Protein AF-A0A7X7YKE4-F1 (afdb_monomer)

Sequence (335 aa):
MGQAKQRKTSLAFMAFSITLLVWTVTFFGAYTLPSQVSKKTTSSFGECRNSNDLTYTRFHAGIDLSTNGLENTNIYATEEGYLWKIWVNHEDYGNAIYIMHADGIASVYGHLNRFSDRFLPVIQSAMIEFGEATYMEITFSPNEYTIRRGETIGLSGQTGTALAPHCHFEFIDVRHEEYINPLLYLRDLLDPPLADLKIERVRIDGEALSIVENGTLYFTSAIPKIEINTRLSNRTGQGKYGVKAITFYVNEAEFYKILFDRIPRKMLENGDVVFGEGSNHSNYWYKLYASLQEKPIVVNLWKNLSTFPDLAACRIIVEDDWGNVKTWNFKLRRK

Nearest PDB structures (foldseek):
  3tuf-assembly1_B-2  TM=7.077E-01  e=2.170E-07  Bacillus subtilis
  3uz0-assembly2_D  TM=7.353E-01  e=5.916E-07  Bacillus subtilis subsp. subtilis str. JH642
  7qrl-assembly2_B  TM=7.855E-01  e=5.195E-06  Caulobacter vibrioides
  6smk-assembly1_A  TM=7.428E-01  e=4.395E-06  Enterococcus faecalis V583
  4m02-assembly1_A  TM=4.453E-01  e=9.951E-02  Staphylococcus aureus subsp. aureus NCTC 8325

Foldseek 3Di:
DDDDDDDDDDDDDDDDDPPPPDPPPPPPPQWDDQAPQALDWQEFWQAWAADPVRPFIFTQLEIWADNVLDWFGFTFHRAWAFFFKWKDCDQAFHTKTWGADPVQKIKMKGQFPWFPPVCVVVVVVVCVVPNNNDIDIDGDDGPPGIGHRGDGGGIWHQGHPRPTTTITMWMANNVQQKTFGCLVRCVVVHDDDPFDKDFDWKDKPNRTDDADFQEEDEHADQQIWIKTKIATAHPVLPHQYDFQKKFKDWQNDRAWMFGRRMDHNVCRRVSVLQFDPPRHNRIGIGTRARPDCDPSTPHHNNVVDPGDDQKTWMKMWIHHSNGDIDMGTYMYHYD

Secondary structure (DSSP, 8-state):
----------------------------PPPPPSB-S-S-EEE-TT-EEE-TTSSSEEE--SEEEE-TT-SS-EEE-SS-EEEEEEEEEETTTEEEEEEE-TTSEEEEEESEEEE-TTTHHHHHHHHHHH-TTS-EEEE--TTTSEE-TT-EEEEEB--TT-SSSEEEEEEEETTTTEEE-THHHHGGGSPPPS-EEEEEEEEETTEEE---TTEEEEE-SSS--EEEEEEEE-TTS---BPPSEEEEEETTEEEEEEETTEEEGGGTT-GGGTBPTT-BTTB-EEETT-S--STTEEEEGGGG-SS--SEEEEEEEEE-TTS-EEEEEEEEEE-

Structure (mmCIF, N/CA/C/O backbone):
data_AF-A0A7X7YKE4-F1
#
_entry.id   AF-A0A7X7YKE4-F1
#
loop_
_atom_site.group_PDB
_atom_site.id
_atom_site.type_symbol
_atom_site.label_atom_id
_atom_site.label_alt_id
_atom_site.label_comp_id
_atom_site.label_asym_id
_atom_site.label_entity_id
_atom_site.label_seq_id
_atom_site.pdbx_PDB_ins_code
_atom_site.Cartn_x
_atom_site.Cartn_y
_atom_site.Cartn_z
_atom_site.occupancy
_atom_site.B_iso_or_equiv
_atom_site.auth_seq_id
_atom_site.auth_comp_id
_atom_site.auth_asym_id
_atom_site.auth_atom_id
_atom_site.pdbx_PDB_model_num
ATOM 1 N N . MET A 1 1 ? -9.349 -79.644 -42.489 1.00 45.09 1 MET A N 1
ATOM 2 C CA . MET A 1 1 ? -8.940 -78.293 -42.936 1.00 45.09 1 MET A CA 1
ATOM 3 C C . MET A 1 1 ? -10.190 -77.543 -43.366 1.00 45.09 1 MET A C 1
ATOM 5 O O . MET A 1 1 ? -10.866 -78.031 -44.256 1.00 45.09 1 MET A O 1
ATOM 9 N N . GLY A 1 2 ? -10.524 -76.421 -42.723 1.00 42.25 2 GLY A N 1
ATOM 10 C CA . GLY A 1 2 ? -11.662 -75.574 -43.118 1.00 42.25 2 GLY A CA 1
ATOM 11 C C . GLY A 1 2 ? -12.495 -75.115 -41.924 1.00 42.25 2 GLY A C 1
ATOM 12 O O . GLY A 1 2 ? -13.229 -75.900 -41.343 1.00 42.25 2 GLY A O 1
ATO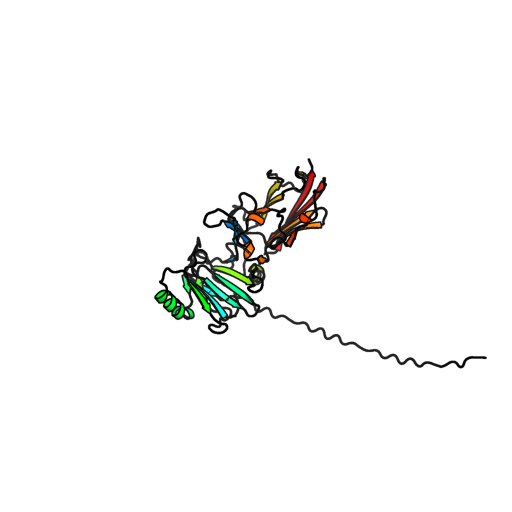M 13 N N . GLN A 1 3 ? -12.316 -73.854 -41.538 1.00 40.00 3 GLN A N 1
ATOM 14 C CA . GLN A 1 3 ? -12.780 -73.220 -40.303 1.00 40.00 3 GLN A CA 1
ATOM 15 C C . GLN A 1 3 ? -14.309 -73.077 -40.191 1.00 40.00 3 GLN A C 1
ATOM 17 O O . GLN A 1 3 ? -14.974 -72.628 -41.123 1.00 40.00 3 GLN A O 1
ATOM 22 N N . ALA A 1 4 ? -14.844 -73.351 -38.996 1.00 45.44 4 ALA A N 1
ATOM 23 C CA . ALA A 1 4 ? -16.199 -72.985 -38.596 1.00 45.44 4 ALA A CA 1
ATOM 24 C C . ALA A 1 4 ? -16.247 -71.502 -38.181 1.00 45.44 4 ALA A C 1
ATOM 26 O O . ALA A 1 4 ? -15.520 -71.051 -37.296 1.00 45.44 4 ALA A O 1
ATOM 27 N N . LYS A 1 5 ? -17.105 -70.736 -38.858 1.00 47.47 5 LYS A N 1
ATOM 28 C CA . LYS A 1 5 ? -17.256 -69.283 -38.726 1.00 47.47 5 LYS A CA 1
ATOM 29 C C . LYS A 1 5 ? -18.190 -68.969 -37.550 1.00 47.47 5 LYS A C 1
ATOM 31 O O . LYS A 1 5 ? -19.406 -69.095 -37.662 1.00 47.47 5 LYS A O 1
ATOM 36 N N . GLN A 1 6 ? -17.618 -68.570 -36.417 1.00 45.94 6 GLN A N 1
ATOM 37 C CA . GLN A 1 6 ? -18.355 -68.165 -35.219 1.00 45.94 6 GLN A CA 1
ATOM 38 C C . GLN A 1 6 ? -18.968 -66.766 -35.439 1.00 45.94 6 GLN A C 1
ATOM 40 O O . GLN A 1 6 ? -18.249 -65.776 -35.581 1.00 45.94 6 GLN A O 1
ATOM 45 N N . ARG A 1 7 ? -20.303 -66.673 -35.513 1.00 46.28 7 ARG A N 1
ATOM 46 C CA . ARG A 1 7 ? -21.034 -65.394 -35.551 1.00 46.28 7 ARG A CA 1
ATOM 47 C C . ARG A 1 7 ? -20.987 -64.752 -34.161 1.00 46.28 7 ARG A C 1
ATOM 49 O O . ARG A 1 7 ? -21.609 -65.259 -33.234 1.00 46.28 7 ARG A O 1
ATOM 56 N N . LYS A 1 8 ? -20.254 -63.644 -34.021 1.00 45.88 8 LYS A N 1
ATOM 57 C CA . LYS A 1 8 ? -20.290 -62.785 -32.830 1.00 45.88 8 LYS A CA 1
ATOM 58 C C . LYS A 1 8 ? -21.469 -61.817 -32.933 1.00 45.88 8 LYS A C 1
ATOM 60 O O . LYS A 1 8 ? -21.537 -61.015 -33.858 1.00 45.88 8 LYS A O 1
ATOM 65 N N . THR A 1 9 ? -22.382 -61.905 -31.976 1.00 46.72 9 THR A N 1
ATOM 66 C CA . THR A 1 9 ? -23.401 -60.900 -31.666 1.00 46.72 9 THR A CA 1
ATOM 67 C C . THR A 1 9 ? -22.738 -59.714 -30.964 1.00 46.72 9 THR A C 1
ATOM 69 O O . THR A 1 9 ? -22.162 -59.892 -29.892 1.00 46.72 9 THR A O 1
ATOM 72 N N . SER A 1 10 ? -22.803 -58.512 -31.538 1.00 44.06 10 SER A N 1
ATOM 73 C CA . SER A 1 10 ? -22.402 -57.275 -30.857 1.00 44.06 10 SER A CA 1
ATOM 74 C C . SER A 1 10 ? -23.642 -56.570 -30.307 1.00 44.06 10 SER A C 1
ATOM 76 O O . SER A 1 10 ? -24.399 -55.961 -31.060 1.00 44.06 10 SER A O 1
ATOM 78 N N . LEU A 1 11 ? -23.847 -56.672 -28.995 1.00 44.59 11 LEU A N 1
ATOM 79 C CA . LEU A 1 11 ? -24.792 -55.850 -28.246 1.00 44.59 11 LEU A CA 1
ATOM 80 C C . LEU A 1 11 ? -24.068 -54.538 -27.897 1.00 44.59 11 LEU A C 1
ATOM 82 O O . LEU A 1 11 ? -23.096 -54.555 -27.144 1.00 44.59 11 LEU A O 1
ATOM 86 N N . ALA A 1 12 ? -24.479 -53.418 -28.489 1.00 42.59 12 ALA A N 1
ATOM 87 C CA . ALA A 1 12 ? -23.929 -52.106 -28.163 1.00 42.59 12 ALA A CA 1
ATOM 88 C C . ALA A 1 12 ? -24.595 -51.583 -26.879 1.00 42.59 12 ALA A C 1
ATOM 90 O O . ALA A 1 12 ? -25.755 -51.180 -26.899 1.00 42.59 12 ALA A O 1
ATOM 91 N N . PHE A 1 13 ? -23.870 -51.604 -25.759 1.00 43.03 13 PHE A N 1
ATOM 92 C CA . PHE A 1 13 ? -24.251 -50.884 -24.544 1.00 43.03 13 PHE A CA 1
ATOM 93 C C . PHE A 1 13 ? -23.750 -49.440 -24.654 1.00 43.03 13 PHE A C 1
ATOM 95 O O . PHE A 1 13 ? -22.550 -49.181 -24.580 1.00 43.03 13 PHE A O 1
ATOM 102 N N . MET A 1 14 ? -24.670 -48.499 -24.855 1.00 40.81 14 MET A N 1
ATOM 103 C CA . MET A 1 14 ? -24.391 -47.065 -24.798 1.00 40.81 14 MET A CA 1
ATOM 104 C C . MET A 1 14 ? -24.473 -46.625 -23.330 1.00 40.81 14 MET A C 1
ATOM 106 O O . MET A 1 14 ? -25.560 -46.472 -22.781 1.00 40.81 14 MET A O 1
ATOM 110 N N . ALA A 1 15 ? -23.324 -46.476 -22.671 1.00 44.34 15 ALA A N 1
ATOM 111 C CA . ALA A 1 15 ? -23.252 -45.890 -21.337 1.00 44.34 15 ALA A CA 1
ATOM 112 C C . ALA A 1 15 ? -23.354 -44.360 -21.459 1.00 44.34 15 ALA A C 1
ATOM 114 O O . ALA A 1 15 ? -22.420 -43.703 -21.916 1.00 44.34 15 ALA A O 1
ATOM 115 N N . PHE A 1 16 ? -24.497 -43.791 -21.076 1.00 41.94 16 PHE A N 1
ATOM 116 C CA . PHE A 1 16 ? -24.647 -42.347 -20.897 1.00 41.94 16 PHE A CA 1
ATOM 117 C C . PHE A 1 16 ? -24.010 -41.966 -19.556 1.00 41.94 16 PHE A C 1
ATOM 119 O O . PHE A 1 16 ? -24.562 -42.246 -18.494 1.00 41.94 16 PHE A O 1
ATOM 126 N N . SER A 1 17 ? -22.819 -41.369 -19.597 1.00 44.81 17 SER A N 1
ATOM 127 C CA . SER A 1 17 ? -22.190 -40.790 -18.410 1.00 44.81 17 SER A CA 1
ATOM 128 C C . SER A 1 17 ? -22.833 -39.428 -18.142 1.00 44.81 17 SER A C 1
ATOM 130 O O . SER A 1 17 ? -22.631 -38.484 -18.904 1.00 44.81 17 SER A O 1
ATOM 132 N N . ILE A 1 18 ? -23.658 -39.337 -17.099 1.00 47.12 18 ILE A N 1
ATOM 133 C CA . ILE A 1 18 ? -24.202 -38.067 -16.607 1.00 47.12 18 ILE A CA 1
ATOM 134 C C . ILE A 1 18 ? -23.096 -37.400 -15.788 1.00 47.12 18 ILE A C 1
ATOM 136 O O . ILE A 1 18 ? -22.881 -37.728 -14.623 1.00 47.12 18 ILE A O 1
ATOM 140 N N . THR A 1 19 ? -22.369 -36.469 -16.397 1.00 53.06 19 THR A N 1
ATOM 141 C CA . THR A 1 19 ? -21.485 -35.555 -15.673 1.00 53.06 19 THR A CA 1
ATOM 142 C C . THR A 1 19 ? -22.337 -34.493 -14.984 1.00 53.06 19 THR A C 1
ATOM 144 O O . THR A 1 19 ? -22.782 -33.523 -15.595 1.00 53.06 19 THR A O 1
ATOM 147 N N . LEU A 1 20 ? -22.595 -34.692 -13.691 1.00 41.56 20 LEU A N 1
ATOM 148 C CA . LEU A 1 20 ? -23.228 -33.695 -12.834 1.00 41.56 20 LEU A CA 1
ATOM 149 C C . LEU A 1 20 ? -22.224 -32.555 -12.591 1.00 41.56 20 LEU A C 1
ATOM 151 O O . LEU A 1 20 ? -21.322 -32.667 -11.763 1.00 41.56 20 LEU A O 1
ATOM 155 N N . LEU A 1 21 ? -22.347 -31.471 -13.355 1.00 46.56 21 LEU A N 1
ATOM 156 C CA . LEU A 1 21 ? -21.545 -30.264 -13.178 1.00 46.56 21 LEU A CA 1
ATOM 157 C C . LEU A 1 21 ? -22.091 -29.493 -11.965 1.00 46.56 21 LEU A C 1
ATOM 159 O O . LEU A 1 21 ? -23.033 -28.711 -12.082 1.00 46.56 21 LEU A O 1
ATOM 163 N N . VAL A 1 22 ? -21.535 -29.755 -10.781 1.00 42.94 22 VAL A N 1
ATOM 164 C CA . VAL A 1 22 ? -21.838 -28.978 -9.573 1.00 42.94 22 VAL A CA 1
ATOM 165 C C . VAL A 1 22 ? -21.158 -27.619 -9.715 1.00 42.94 22 VAL A C 1
ATOM 167 O O . VAL A 1 22 ? -19.956 -27.487 -9.502 1.00 42.94 22 VAL A O 1
ATOM 170 N N . TRP A 1 23 ? -21.926 -26.602 -10.098 1.00 38.31 23 TRP A N 1
ATOM 171 C CA . TRP A 1 23 ? -21.504 -25.214 -9.951 1.00 38.31 23 TRP A CA 1
ATOM 172 C C . TRP A 1 23 ? -21.532 -24.880 -8.462 1.00 38.31 23 TRP A C 1
ATOM 174 O O . TRP A 1 23 ? -22.590 -24.619 -7.892 1.00 38.31 23 TRP A O 1
ATOM 184 N N . THR A 1 24 ? -20.374 -24.903 -7.808 1.00 42.19 24 THR A N 1
ATOM 185 C CA . THR A 1 24 ? -20.229 -24.256 -6.506 1.00 42.19 24 THR A CA 1
ATOM 186 C C . THR A 1 24 ? -20.326 -22.754 -6.735 1.00 42.19 24 THR A C 1
ATOM 188 O O . THR A 1 24 ? -19.348 -22.108 -7.105 1.00 42.19 24 THR A O 1
ATOM 191 N N . VAL A 1 25 ? -21.518 -22.191 -6.548 1.00 42.06 25 VAL A N 1
ATOM 192 C CA . VAL A 1 25 ? -21.660 -20.753 -6.329 1.00 42.06 25 VAL A CA 1
ATOM 193 C C . VAL A 1 25 ? -21.040 -20.478 -4.965 1.00 42.06 25 VAL A C 1
ATOM 195 O O . VAL A 1 25 ? -21.677 -20.653 -3.929 1.00 42.06 25 VAL A O 1
ATOM 198 N N . THR A 1 26 ? -19.763 -20.110 -4.952 1.00 44.00 26 THR A N 1
ATOM 199 C CA . THR A 1 26 ? -19.161 -19.454 -3.796 1.00 44.00 26 THR A CA 1
ATOM 200 C C . THR A 1 26 ? -19.881 -18.126 -3.621 1.00 44.00 26 THR A C 1
ATOM 202 O O . THR A 1 26 ? -19.632 -17.172 -4.357 1.00 44.00 26 THR A O 1
ATOM 205 N N . PHE A 1 27 ? -20.816 -18.080 -2.675 1.00 39.72 27 PHE A N 1
ATOM 206 C CA . PHE A 1 27 ? -21.279 -16.823 -2.109 1.00 39.72 27 PHE A CA 1
ATOM 207 C C . PHE A 1 27 ? -20.077 -16.188 -1.407 1.00 39.72 27 PHE A C 1
ATOM 209 O O . PHE A 1 27 ? -19.769 -16.526 -0.267 1.00 39.72 27 PHE A O 1
ATOM 216 N N . PHE A 1 28 ? -19.371 -15.294 -2.095 1.00 49.09 28 PHE A N 1
ATOM 217 C CA . PHE A 1 28 ? -18.553 -14.313 -1.400 1.00 49.09 28 PHE A CA 1
ATOM 218 C C . PHE A 1 28 ? -19.531 -13.432 -0.623 1.00 49.09 28 PHE A C 1
ATOM 220 O O . PHE A 1 28 ? -20.376 -12.761 -1.220 1.00 49.09 28 PHE A O 1
ATOM 227 N N . GLY A 1 29 ? -19.490 -13.506 0.709 1.00 56.84 29 GLY A N 1
ATOM 228 C CA . GLY A 1 29 ? -20.180 -12.526 1.540 1.00 56.84 29 GLY A CA 1
ATOM 229 C C . GLY A 1 29 ? -19.728 -11.131 1.113 1.00 56.84 29 GLY A C 1
ATOM 230 O O . GLY A 1 29 ? -18.544 -10.912 0.869 1.00 56.84 29 GLY A O 1
ATOM 231 N N . ALA A 1 30 ? -20.667 -10.205 0.938 1.00 80.12 30 ALA A N 1
ATOM 232 C CA . ALA A 1 30 ? -20.310 -8.830 0.620 1.00 80.12 30 ALA A CA 1
ATOM 233 C C . ALA A 1 30 ? -19.575 -8.221 1.825 1.00 80.12 30 ALA A C 1
ATOM 235 O O . ALA A 1 30 ? -20.166 -8.131 2.901 1.00 80.12 30 ALA A O 1
ATOM 236 N N . TYR A 1 31 ? -18.316 -7.815 1.642 1.00 91.94 31 TYR A N 1
ATOM 237 C CA . TYR A 1 31 ? -17.545 -7.078 2.645 1.00 91.94 31 TYR A CA 1
ATOM 238 C C . TYR A 1 31 ? -18.232 -5.751 3.002 1.00 91.94 31 TYR A C 1
ATOM 240 O O . TYR A 1 31 ? -18.910 -5.134 2.177 1.00 91.94 31 TYR A O 1
ATOM 248 N N . THR A 1 32 ? -18.014 -5.275 4.227 1.00 94.94 32 THR A N 1
ATOM 249 C CA . THR A 1 32 ? -18.425 -3.936 4.668 1.00 94.94 32 THR A CA 1
ATOM 250 C C . THR A 1 32 ? -17.243 -2.978 4.602 1.00 94.94 32 THR A C 1
ATOM 252 O O . THR A 1 32 ? -16.155 -3.297 5.074 1.00 94.94 32 THR A O 1
ATOM 255 N N . LEU A 1 33 ? -17.440 -1.769 4.075 1.00 96.12 33 LEU A N 1
ATOM 256 C CA . LEU A 1 33 ? -16.382 -0.761 4.092 1.00 96.12 33 LEU A CA 1
ATOM 257 C C . LEU A 1 33 ? -16.098 -0.298 5.545 1.00 96.12 33 LEU A C 1
ATOM 259 O O . LEU A 1 33 ? -17.049 0.103 6.224 1.00 96.12 33 LEU A O 1
ATOM 263 N N . PRO A 1 34 ? -14.833 -0.315 6.022 1.00 96.88 34 PRO A N 1
ATOM 264 C CA . PRO A 1 34 ? -14.488 0.025 7.408 1.00 96.88 34 PRO A CA 1
ATOM 265 C C . PRO A 1 34 ? -14.885 1.439 7.839 1.00 96.88 34 PRO A C 1
ATOM 267 O O . PRO A 1 34 ? -15.404 1.631 8.934 1.00 96.88 34 PRO A O 1
ATOM 270 N N . SER A 1 35 ? -14.678 2.426 6.965 1.00 95.69 35 SER A N 1
ATOM 271 C CA . SER A 1 35 ? -15.158 3.801 7.129 1.00 95.69 35 SER A CA 1
ATOM 272 C C . SER A 1 35 ? -16.219 4.079 6.074 1.00 95.69 35 SER A C 1
ATOM 274 O O . SER A 1 35 ? -15.967 3.903 4.888 1.00 95.69 35 SER A O 1
ATOM 276 N N . GLN A 1 36 ? -17.399 4.535 6.489 1.00 92.31 36 GLN A N 1
ATOM 277 C CA . GLN A 1 36 ? -18.512 4.833 5.574 1.00 92.31 36 GLN A CA 1
ATOM 278 C C . GLN A 1 36 ? -18.716 6.337 5.343 1.00 92.31 36 GLN A C 1
ATOM 280 O O . GLN A 1 36 ? -19.658 6.744 4.668 1.00 92.31 36 GLN A O 1
ATOM 285 N N . VAL A 1 37 ? -17.831 7.175 5.891 1.00 94.06 37 VAL A N 1
ATOM 286 C CA . VAL A 1 37 ? -17.875 8.640 5.736 1.00 94.06 37 VAL A CA 1
ATOM 287 C C . VAL A 1 37 ? -17.595 9.055 4.289 1.00 94.06 37 VAL A C 1
ATOM 289 O O . VAL A 1 37 ? -18.108 10.061 3.800 1.00 94.06 37 VAL A O 1
ATOM 292 N N . SER A 1 38 ? -16.746 8.290 3.608 1.00 93.19 38 SER A N 1
ATOM 293 C CA . SER A 1 38 ? -16.273 8.551 2.257 1.00 93.19 38 SER A CA 1
ATOM 294 C C . SER A 1 38 ? -15.904 7.236 1.583 1.00 93.19 38 SER A C 1
ATOM 296 O O . SER A 1 38 ? -15.457 6.301 2.240 1.00 93.19 38 SER A O 1
ATOM 298 N N . LYS A 1 39 ? -16.039 7.185 0.257 1.00 94.00 39 LYS A N 1
ATOM 299 C CA . LYS A 1 39 ? -15.581 6.066 -0.579 1.00 94.00 39 LYS A CA 1
ATOM 300 C C . LYS A 1 39 ? -14.168 6.278 -1.133 1.00 94.00 39 LYS A C 1
ATOM 302 O O . LYS A 1 39 ? -13.774 5.622 -2.089 1.00 94.00 39 LYS A O 1
ATOM 307 N N . LYS A 1 40 ? -13.410 7.226 -0.578 1.00 93.19 40 LYS A N 1
ATOM 308 C CA . LYS A 1 40 ? -12.094 7.622 -1.096 1.00 93.19 40 LYS A CA 1
ATOM 309 C C . LYS A 1 40 ? -10.960 7.002 -0.297 1.00 93.19 40 LYS A C 1
ATOM 311 O O . LYS A 1 40 ? -10.947 7.081 0.933 1.00 93.19 40 LYS A O 1
ATOM 316 N N . THR A 1 41 ? -9.953 6.523 -1.014 1.00 92.69 41 THR A N 1
ATOM 317 C CA . THR A 1 41 ? -8.632 6.225 -0.462 1.00 92.69 41 THR A CA 1
ATOM 318 C C . THR A 1 41 ? -7.741 7.470 -0.496 1.00 92.69 41 THR A C 1
ATOM 320 O O . THR A 1 41 ? -7.795 8.282 -1.428 1.00 92.69 41 THR A O 1
ATOM 323 N N . THR A 1 42 ? -6.911 7.649 0.529 1.00 90.75 42 THR A N 1
ATOM 324 C CA . THR A 1 42 ? -5.886 8.708 0.602 1.00 90.75 42 THR A CA 1
ATOM 325 C C . THR A 1 42 ? -4.470 8.177 0.404 1.00 90.75 42 THR A C 1
ATOM 327 O O . THR A 1 42 ? -3.597 8.943 0.010 1.00 90.75 42 THR A O 1
ATOM 330 N N . SER A 1 43 ? -4.262 6.880 0.629 1.00 91.62 43 SER A N 1
ATOM 331 C CA . SER A 1 43 ? -3.020 6.148 0.367 1.00 91.62 43 SER A CA 1
ATOM 332 C C . SER A 1 43 ? -3.368 4.703 0.006 1.00 91.62 43 SER A C 1
ATOM 334 O O . SER A 1 43 ? -4.375 4.160 0.472 1.00 91.62 43 SER A O 1
ATOM 336 N N . SER A 1 44 ? -2.561 4.104 -0.859 1.00 93.81 44 SER A N 1
ATOM 337 C CA . SER A 1 44 ? -2.708 2.749 -1.389 1.00 93.81 44 SER A CA 1
ATOM 338 C C . SER A 1 44 ? -1.672 1.785 -0.810 1.00 93.81 44 SER A C 1
ATOM 340 O O . SER A 1 44 ? -0.669 2.190 -0.214 1.00 93.81 44 SER A O 1
ATOM 342 N N . PHE A 1 45 ? -1.942 0.495 -0.980 1.00 97.31 45 PHE A N 1
ATOM 343 C CA . PHE A 1 45 ? -1.083 -0.588 -0.525 1.00 97.31 45 PHE A CA 1
ATOM 344 C C . PHE A 1 45 ? 0.241 -0.617 -1.290 1.00 97.31 45 PHE A C 1
ATOM 346 O O . PHE A 1 45 ? 0.285 -0.396 -2.497 1.00 97.31 45 PHE A O 1
ATOM 353 N N . GLY A 1 46 ? 1.335 -0.903 -0.585 1.00 95.94 46 GLY A N 1
ATOM 354 C CA . GLY A 1 46 ? 2.659 -1.005 -1.189 1.00 95.94 46 GLY A CA 1
ATOM 355 C C . GLY A 1 46 ? 3.285 0.333 -1.588 1.00 95.94 46 GLY A C 1
ATOM 356 O O . GLY A 1 46 ? 4.350 0.328 -2.199 1.00 95.94 46 GLY A O 1
ATOM 357 N N . GLU A 1 47 ? 2.687 1.479 -1.241 1.00 93.25 47 GLU A N 1
ATOM 358 C CA . GLU A 1 47 ? 3.323 2.788 -1.437 1.00 93.25 47 GLU A CA 1
ATOM 359 C C . GLU A 1 47 ? 4.653 2.894 -0.689 1.00 93.25 47 GLU A C 1
ATOM 361 O O . GLU A 1 47 ? 4.789 2.415 0.439 1.00 93.25 47 GLU A O 1
ATOM 366 N N . CYS A 1 48 ? 5.623 3.581 -1.298 1.00 93.25 48 CYS A N 1
ATOM 367 C CA . CYS A 1 48 ? 6.882 3.898 -0.635 1.00 93.25 48 CYS A CA 1
ATOM 368 C C . CYS A 1 48 ? 6.614 4.855 0.526 1.00 93.25 48 CYS A C 1
ATOM 370 O O . CYS A 1 48 ? 6.134 5.971 0.322 1.00 93.25 48 CYS A O 1
ATOM 372 N N . ARG A 1 49 ? 6.992 4.455 1.734 1.00 90.69 49 ARG A N 1
ATOM 373 C CA . ARG A 1 49 ? 7.078 5.320 2.913 1.00 90.69 49 ARG A CA 1
ATOM 374 C C . ARG A 1 49 ? 8.518 5.331 3.409 1.00 90.69 49 ARG A C 1
ATOM 376 O O . ARG A 1 49 ? 9.281 4.422 3.107 1.00 90.69 49 ARG A O 1
ATOM 383 N N . ASN A 1 50 ? 8.888 6.358 4.160 1.00 88.62 50 ASN A N 1
ATOM 384 C CA . ASN A 1 50 ? 10.173 6.368 4.854 1.00 88.62 50 ASN A CA 1
ATOM 385 C C . ASN A 1 50 ? 9.956 5.876 6.287 1.00 88.62 50 ASN A C 1
ATOM 387 O O . ASN A 1 50 ? 8.853 6.010 6.835 1.00 88.62 50 ASN A O 1
ATOM 391 N N . SER A 1 51 ? 10.993 5.298 6.880 1.00 85.75 51 SER A N 1
ATOM 392 C CA . SER A 1 51 ? 11.062 5.118 8.327 1.00 85.75 51 SER A CA 1
ATOM 393 C C . SER A 1 51 ? 10.982 6.472 9.040 1.00 85.75 51 SER A C 1
ATOM 395 O O . SER A 1 51 ? 11.258 7.519 8.445 1.00 85.75 51 SER A O 1
ATOM 397 N N . ASN A 1 52 ? 10.597 6.469 10.317 1.00 82.19 52 ASN A N 1
ATOM 398 C CA . ASN A 1 52 ? 10.441 7.706 11.090 1.00 82.19 52 ASN A CA 1
ATOM 399 C C . ASN A 1 52 ? 11.780 8.464 11.234 1.00 82.19 52 ASN A C 1
ATOM 401 O O . ASN A 1 52 ? 11.798 9.692 11.224 1.00 82.19 52 ASN A O 1
ATOM 405 N N . ASP A 1 53 ? 12.902 7.739 11.286 1.00 84.38 53 ASP A N 1
ATOM 406 C CA . ASP A 1 53 ? 14.269 8.281 11.305 1.00 84.38 53 ASP A CA 1
ATOM 407 C C . ASP A 1 53 ? 14.857 8.551 9.903 1.00 84.38 53 ASP A C 1
ATOM 409 O O . ASP A 1 53 ? 15.994 9.008 9.783 1.00 84.38 53 ASP A O 1
ATOM 413 N N . LEU A 1 54 ? 14.077 8.300 8.844 1.00 83.62 54 LEU A N 1
ATOM 414 C CA . LEU A 1 54 ? 14.423 8.500 7.433 1.00 83.62 54 LEU A CA 1
ATOM 415 C C . LEU A 1 54 ? 15.626 7.678 6.933 1.00 83.62 54 LEU A C 1
ATOM 417 O O . LEU A 1 54 ? 16.211 8.026 5.905 1.00 83.62 54 LEU A O 1
ATOM 421 N N . THR A 1 55 ? 16.003 6.605 7.631 1.00 86.19 55 THR A N 1
ATOM 422 C CA . THR A 1 55 ? 17.174 5.782 7.287 1.00 86.19 55 THR A CA 1
ATOM 423 C C . THR A 1 55 ? 16.902 4.701 6.246 1.00 86.19 55 THR A C 1
ATOM 425 O O . THR A 1 55 ? 17.831 4.308 5.541 1.00 86.19 55 THR A O 1
ATOM 428 N N . TYR A 1 56 ? 15.656 4.248 6.108 1.00 87.38 56 TYR A N 1
ATOM 429 C CA . TYR A 1 56 ? 15.265 3.245 5.116 1.00 87.38 56 TYR A CA 1
ATOM 430 C C . TYR A 1 56 ? 13.870 3.519 4.551 1.00 87.38 56 TYR A C 1
ATOM 432 O O . TYR A 1 56 ? 13.072 4.278 5.119 1.00 87.38 56 TYR A O 1
ATOM 440 N N . THR A 1 57 ? 13.560 2.901 3.410 1.00 91.81 57 THR A N 1
ATOM 441 C CA . THR A 1 57 ? 12.195 2.906 2.870 1.00 91.81 57 THR A CA 1
ATOM 442 C C . THR A 1 57 ? 11.437 1.646 3.262 1.00 91.81 57 THR A C 1
ATOM 444 O O . THR A 1 57 ? 11.979 0.547 3.328 1.00 91.81 57 THR A O 1
ATOM 447 N N . ARG A 1 58 ? 10.142 1.806 3.508 1.00 93.88 58 ARG A N 1
ATOM 448 C CA . ARG A 1 58 ? 9.204 0.754 3.893 1.00 93.88 58 ARG A CA 1
ATOM 449 C C . ARG A 1 58 ? 7.981 0.781 2.987 1.00 93.88 58 ARG A C 1
ATOM 451 O O . ARG A 1 58 ? 7.699 1.789 2.337 1.00 93.88 58 ARG A O 1
ATOM 458 N N . PHE A 1 59 ? 7.232 -0.308 2.966 1.00 95.94 59 PHE A N 1
ATOM 459 C CA . PHE A 1 59 ? 5.949 -0.375 2.281 1.00 95.94 59 PHE A CA 1
ATOM 460 C C . PHE A 1 59 ? 4.826 0.105 3.194 1.00 95.94 59 PHE A C 1
ATOM 462 O O . PHE A 1 59 ? 4.814 -0.157 4.399 1.00 95.94 59 PHE A O 1
ATOM 469 N N . HIS A 1 60 ? 3.846 0.786 2.611 1.00 95.81 60 HIS A N 1
ATOM 470 C CA . HIS A 1 60 ? 2.552 0.939 3.249 1.00 95.81 60 HIS A CA 1
ATOM 471 C C . HIS A 1 60 ? 1.831 -0.416 3.281 1.00 95.81 60 HIS A C 1
ATOM 473 O O . HIS A 1 60 ? 1.599 -1.025 2.238 1.00 95.81 60 HIS A O 1
ATOM 479 N N . ALA A 1 61 ? 1.506 -0.893 4.477 1.00 97.00 61 ALA A N 1
ATOM 480 C CA . ALA A 1 61 ? 1.011 -2.245 4.715 1.00 97.00 61 ALA A CA 1
ATOM 481 C C . ALA A 1 61 ? -0.513 -2.409 4.510 1.00 97.00 61 ALA A C 1
ATOM 483 O O . ALA A 1 61 ? -1.021 -3.530 4.482 1.00 97.00 61 ALA A O 1
ATOM 484 N N . GLY A 1 62 ? -1.224 -1.309 4.247 1.00 97.06 62 GLY A N 1
ATOM 485 C CA . GLY A 1 62 ? -2.668 -1.288 4.041 1.00 97.06 62 GLY A CA 1
ATOM 486 C C . GLY A 1 62 ? -3.125 -0.223 3.050 1.00 97.06 62 GLY A C 1
ATOM 487 O O . GLY A 1 62 ? -2.378 0.213 2.178 1.00 97.06 62 GLY A O 1
ATOM 488 N N . ILE A 1 63 ? -4.373 0.207 3.197 1.00 96.75 63 ILE A N 1
ATOM 489 C CA . ILE A 1 63 ? -4.920 1.408 2.562 1.00 96.75 63 ILE A CA 1
ATOM 490 C C . ILE A 1 63 ? -5.360 2.393 3.638 1.00 96.75 63 ILE A C 1
ATOM 492 O O . ILE A 1 63 ? -5.791 1.993 4.717 1.00 96.75 63 ILE A O 1
ATOM 496 N N . ASP A 1 64 ? -5.325 3.679 3.306 1.00 96.31 64 ASP A N 1
ATOM 497 C CA . ASP A 1 64 ? -5.876 4.716 4.175 1.00 96.31 64 ASP A CA 1
ATOM 498 C C . ASP A 1 64 ? -7.219 5.170 3.605 1.00 96.31 64 ASP A C 1
ATOM 500 O O . ASP A 1 64 ? -7.297 5.660 2.474 1.00 96.31 64 ASP A O 1
ATOM 504 N N . LEU A 1 65 ? -8.288 4.987 4.377 1.00 96.31 65 LEU A N 1
ATOM 505 C CA . LEU A 1 65 ? -9.649 5.389 4.035 1.00 96.31 65 LEU A CA 1
ATOM 506 C C . LEU A 1 65 ? -9.948 6.769 4.615 1.00 96.31 65 LEU A C 1
ATOM 508 O O . LEU A 1 65 ? -9.809 7.006 5.818 1.00 96.31 65 LEU A O 1
ATOM 512 N N . SER A 1 66 ? -10.406 7.681 3.761 1.00 94.75 66 SER A N 1
ATOM 513 C CA . SER A 1 66 ? -10.704 9.047 4.173 1.00 94.75 66 SER A CA 1
ATOM 514 C C . SER A 1 66 ? -11.888 9.098 5.138 1.00 94.75 66 SER A C 1
ATOM 516 O O . SER A 1 66 ? -12.942 8.513 4.890 1.00 94.75 66 SER A O 1
ATOM 518 N N . THR A 1 67 ? -11.761 9.892 6.197 1.00 95.94 67 THR A N 1
ATOM 519 C CA . THR A 1 67 ? -12.892 10.323 7.033 1.00 95.94 67 THR A CA 1
ATOM 520 C C . THR A 1 67 ? -13.294 11.769 6.726 1.00 95.94 67 THR A C 1
ATOM 522 O O . THR A 1 67 ? -13.940 12.424 7.536 1.00 95.94 67 THR A O 1
ATOM 525 N N . ASN A 1 68 ? -12.886 12.311 5.567 1.00 94.50 68 ASN A N 1
ATOM 526 C CA . ASN A 1 68 ? -12.997 13.736 5.224 1.00 94.50 68 ASN A CA 1
ATOM 527 C C . ASN A 1 68 ? -12.398 14.671 6.300 1.00 94.50 68 ASN A C 1
ATOM 529 O O . ASN A 1 68 ? -12.873 15.789 6.484 1.00 94.50 68 ASN A O 1
ATOM 533 N N . GLY A 1 69 ? -11.364 14.210 7.015 1.00 93.75 69 GLY A N 1
ATOM 534 C CA . GLY A 1 69 ? -10.724 14.953 8.104 1.00 93.75 69 GLY A CA 1
ATOM 535 C C . GLY A 1 69 ? -11.512 14.953 9.416 1.00 93.75 69 GLY A C 1
ATOM 536 O O . GLY A 1 69 ? -11.156 15.691 10.328 1.00 93.75 69 GLY A O 1
ATOM 537 N N . LEU A 1 70 ? -12.576 14.152 9.525 1.00 96.88 70 LEU A N 1
ATOM 538 C CA . LEU A 1 70 ? -13.352 14.013 10.752 1.00 96.88 70 LEU A CA 1
ATOM 539 C C . LEU A 1 70 ? -12.732 12.953 11.667 1.00 96.88 70 LEU A C 1
ATOM 541 O O . LEU A 1 70 ? -12.404 11.841 11.241 1.00 96.88 70 LEU A O 1
ATOM 545 N N . GLU A 1 71 ? -12.632 13.284 12.947 1.00 97.31 71 GLU A N 1
ATOM 546 C CA . GLU A 1 71 ? -12.385 12.320 14.014 1.00 97.31 71 GLU A CA 1
ATOM 547 C C . GLU A 1 71 ? -13.700 11.795 14.588 1.00 97.31 71 GLU A C 1
ATOM 549 O O . GLU A 1 71 ? -14.772 12.368 14.391 1.00 97.31 71 GLU A O 1
ATOM 554 N N . ASN A 1 72 ? -13.595 10.715 15.353 1.00 97.88 72 ASN A N 1
ATOM 555 C CA . ASN A 1 72 ? -14.679 10.109 16.110 1.00 97.88 72 ASN A CA 1
ATOM 556 C C . ASN A 1 72 ? -15.851 9.610 15.247 1.00 97.88 72 ASN A C 1
ATOM 558 O O . ASN A 1 72 ? -16.993 9.551 15.701 1.00 97.88 72 ASN A O 1
ATOM 562 N N . THR A 1 73 ? -15.570 9.232 13.999 1.00 97.94 73 THR A N 1
ATOM 563 C CA . THR A 1 73 ? -16.549 8.596 13.109 1.00 97.94 73 THR A CA 1
ATOM 564 C C . THR A 1 73 ? -16.531 7.083 13.302 1.00 97.94 73 THR A C 1
ATOM 566 O O . THR A 1 73 ? -15.486 6.514 13.609 1.00 97.94 73 THR A O 1
ATOM 569 N N . ASN A 1 74 ? -17.676 6.418 13.152 1.00 98.38 74 ASN A N 1
ATOM 570 C CA . ASN A 1 74 ? -17.762 4.973 13.376 1.00 98.38 74 ASN A CA 1
ATOM 571 C C . ASN A 1 74 ? -16.836 4.193 12.433 1.00 98.38 74 ASN A C 1
ATOM 573 O O . ASN A 1 74 ? -16.884 4.388 11.217 1.00 98.38 74 ASN A O 1
ATOM 577 N N . ILE A 1 75 ? -16.071 3.264 13.009 1.00 98.56 75 ILE A N 1
ATOM 578 C CA . ILE A 1 75 ? -15.335 2.231 12.282 1.00 98.56 75 ILE A CA 1
ATOM 579 C C . ILE A 1 75 ? -16.065 0.903 12.431 1.00 98.56 75 ILE A C 1
ATOM 581 O O . ILE A 1 75 ? -16.397 0.484 13.544 1.00 98.56 75 ILE A O 1
ATOM 585 N N . TYR A 1 76 ? -16.301 0.248 11.300 1.00 98.50 76 TYR A N 1
ATOM 586 C CA . TYR A 1 76 ? -17.066 -0.986 11.201 1.00 98.50 76 TYR A CA 1
ATOM 587 C C . TYR A 1 76 ? -16.165 -2.175 10.874 1.00 98.50 76 TYR A C 1
ATOM 589 O O . TYR A 1 76 ? -15.250 -2.067 10.059 1.00 98.50 76 TYR A O 1
ATOM 597 N N . ALA A 1 77 ? -16.466 -3.334 11.456 1.00 98.38 77 ALA A N 1
ATOM 598 C CA . ALA A 1 77 ? -15.829 -4.586 11.070 1.00 98.38 77 ALA A CA 1
ATOM 599 C C . ALA A 1 77 ? -16.167 -4.935 9.612 1.00 98.38 77 ALA A C 1
ATOM 601 O O . ALA A 1 77 ? -17.341 -5.021 9.236 1.00 98.38 77 ALA A O 1
ATOM 602 N N . THR A 1 78 ? -15.141 -5.154 8.791 1.00 97.81 78 THR A N 1
ATOM 603 C CA . THR A 1 78 ? -15.299 -5.432 7.359 1.00 97.81 78 THR A CA 1
ATOM 604 C C . THR A 1 78 ? -15.946 -6.790 7.093 1.00 97.81 78 THR A C 1
ATOM 606 O O . THR A 1 78 ? -16.697 -6.940 6.134 1.00 97.81 78 THR A O 1
ATOM 609 N N . GLU A 1 79 ? -15.685 -7.763 7.964 1.00 97.31 79 GLU A N 1
ATOM 610 C CA . GLU A 1 79 ? -16.158 -9.141 7.881 1.00 97.31 79 GLU A CA 1
ATOM 611 C C . GLU A 1 79 ? -16.271 -9.721 9.297 1.00 97.31 79 GLU A C 1
ATOM 613 O O . GLU A 1 79 ? -15.686 -9.186 10.245 1.00 97.31 79 GLU A O 1
ATOM 618 N N . GLU A 1 80 ? -17.059 -10.782 9.461 1.00 97.31 80 GLU A N 1
ATOM 619 C CA . GLU A 1 80 ? -17.244 -11.437 10.752 1.00 97.31 80 GLU A CA 1
ATOM 620 C C . GLU A 1 80 ? -16.011 -12.232 11.199 1.00 97.31 80 GLU A C 1
ATOM 622 O O . GLU A 1 80 ? -15.185 -12.671 10.397 1.00 97.31 80 GLU A O 1
ATOM 627 N N . GLY A 1 81 ? -15.873 -12.420 12.507 1.00 97.62 81 GLY A N 1
ATOM 628 C CA . GLY A 1 81 ? -14.732 -13.114 13.084 1.00 97.62 81 GLY A CA 1
ATOM 629 C C . GLY A 1 81 ? -14.719 -13.022 14.600 1.00 97.62 81 GLY A C 1
ATOM 630 O O . GLY A 1 81 ? -15.765 -12.925 15.247 1.00 97.62 81 GLY A O 1
ATOM 631 N N . TYR A 1 82 ? -13.526 -13.026 15.179 1.00 98.38 82 TYR A N 1
ATOM 632 C CA . TYR A 1 82 ? -13.339 -12.735 16.596 1.00 98.38 82 TYR A CA 1
ATOM 633 C C . TYR A 1 82 ? -12.285 -11.647 16.787 1.00 98.38 82 TYR A C 1
ATOM 635 O O . TYR A 1 82 ? -11.353 -11.522 15.989 1.00 98.38 82 TYR A O 1
ATOM 643 N N . LEU A 1 83 ? -12.441 -10.847 17.842 1.00 98.56 83 LEU A N 1
ATOM 644 C CA . LEU A 1 83 ? -11.411 -9.908 18.269 1.00 98.56 83 LEU A CA 1
ATOM 645 C C . LEU A 1 83 ? -10.168 -10.722 18.617 1.00 98.56 83 LEU A C 1
ATOM 647 O O . LEU A 1 83 ? -10.214 -11.519 19.543 1.00 98.56 83 LEU A O 1
ATOM 651 N N . TRP A 1 84 ? -9.088 -10.559 17.865 1.00 98.50 84 TRP A N 1
ATOM 652 C CA . TRP A 1 84 ? -7.871 -11.340 18.060 1.00 98.50 84 TRP A CA 1
ATOM 653 C C . TRP A 1 84 ? -6.897 -10.625 18.982 1.00 98.50 84 TRP A C 1
ATOM 655 O O . TRP A 1 84 ? -6.369 -11.222 19.921 1.00 98.50 84 TRP A O 1
ATOM 665 N N . LYS A 1 85 ? -6.686 -9.332 18.732 1.00 98.00 85 LYS A N 1
ATOM 666 C CA . LYS A 1 85 ? -5.860 -8.489 19.587 1.00 98.00 85 LYS A CA 1
ATOM 667 C C . LYS A 1 85 ? -6.242 -7.018 19.503 1.00 98.00 85 LYS A C 1
ATOM 669 O O . LYS A 1 85 ? -6.786 -6.554 18.500 1.00 98.00 85 LYS A O 1
ATOM 674 N N . ILE A 1 86 ? -5.921 -6.296 20.566 1.00 98.56 86 ILE A N 1
ATOM 675 C CA . ILE A 1 86 ? -5.987 -4.842 20.647 1.00 98.56 86 ILE A CA 1
ATOM 676 C C . ILE A 1 86 ? -4.588 -4.319 20.925 1.00 98.56 86 ILE A C 1
ATOM 678 O O . ILE A 1 86 ? -3.897 -4.816 21.814 1.00 98.56 86 ILE A O 1
ATOM 682 N N . TRP A 1 87 ? -4.199 -3.298 20.174 1.00 98.62 87 TRP A N 1
ATOM 683 C CA . TRP A 1 87 ? -3.053 -2.465 20.494 1.00 98.62 87 TRP A CA 1
ATOM 684 C C . TRP A 1 87 ? -3.526 -1.157 21.092 1.00 98.62 87 TRP A C 1
ATOM 686 O O . TRP A 1 87 ? -4.397 -0.504 20.523 1.00 98.62 87 TRP A O 1
ATOM 696 N N . VAL A 1 88 ? -2.928 -0.777 22.214 1.00 98.50 88 VAL A N 1
ATOM 697 C CA . VAL A 1 88 ? -3.121 0.517 22.869 1.00 98.50 88 VAL A CA 1
ATOM 698 C C . VAL A 1 88 ? -1.788 1.249 22.853 1.00 98.50 88 VAL A C 1
ATOM 700 O O . VAL A 1 88 ? -0.778 0.646 23.210 1.00 98.50 88 VAL A O 1
ATOM 703 N N . ASN A 1 89 ? -1.779 2.523 22.454 1.00 97.19 89 ASN A N 1
ATOM 704 C CA . ASN A 1 89 ? -0.575 3.369 22.406 1.00 97.19 89 ASN A CA 1
ATOM 705 C C . ASN A 1 89 ? 0.606 2.774 21.610 1.00 97.19 89 ASN A C 1
ATOM 707 O O . ASN A 1 89 ? 1.764 2.994 21.964 1.00 97.19 89 ASN A O 1
ATOM 711 N N . HIS A 1 90 ? 0.352 2.005 20.547 1.00 97.56 90 HIS A N 1
ATOM 712 C CA . HIS A 1 90 ? 1.431 1.586 19.650 1.00 97.56 90 HIS A CA 1
ATOM 713 C C . HIS A 1 90 ? 2.044 2.821 18.977 1.00 97.56 90 HIS A C 1
ATOM 715 O O . HIS A 1 90 ? 1.309 3.704 18.545 1.00 97.56 90 HIS A O 1
ATOM 721 N N . GLU A 1 91 ? 3.368 2.871 18.824 1.00 94.38 91 GLU A N 1
ATOM 722 C CA . GLU A 1 91 ? 4.068 4.036 18.264 1.00 94.38 91 GLU A CA 1
ATOM 723 C C . GLU A 1 91 ? 3.513 4.443 16.887 1.00 94.38 91 GLU A C 1
ATOM 725 O O . GLU A 1 91 ? 3.006 5.550 16.724 1.00 94.38 91 GLU A O 1
ATOM 730 N N . ASP A 1 92 ? 3.516 3.522 15.917 1.00 92.88 92 ASP A N 1
ATOM 731 C CA . ASP A 1 92 ? 3.005 3.816 14.572 1.00 92.88 92 ASP A CA 1
ATOM 732 C C . ASP A 1 92 ? 1.475 3.821 14.477 1.00 92.88 92 ASP A C 1
ATOM 734 O O . ASP A 1 92 ? 0.876 4.803 14.043 1.00 92.88 92 ASP A O 1
ATOM 738 N N . TYR A 1 93 ? 0.821 2.732 14.885 1.00 97.00 93 TYR A N 1
ATOM 739 C CA . TYR A 1 93 ? -0.621 2.549 14.688 1.00 97.00 93 TYR A CA 1
ATOM 740 C C . TYR A 1 93 ? -1.481 3.314 15.699 1.00 97.00 93 TYR A C 1
ATOM 742 O O . TYR A 1 93 ? -2.682 3.474 15.481 1.00 97.00 93 TYR A O 1
ATOM 750 N N . GLY A 1 94 ? -0.903 3.762 16.815 1.00 97.88 94 GLY A N 1
ATOM 751 C CA . GLY A 1 94 ? -1.659 4.246 17.960 1.00 97.88 94 GLY A CA 1
ATOM 752 C C . GLY A 1 94 ? -2.533 3.138 18.534 1.00 97.88 94 GLY A C 1
ATOM 753 O O . GLY A 1 94 ? -2.054 2.054 18.874 1.00 97.88 94 GLY A O 1
ATOM 754 N N . ASN A 1 95 ? -3.829 3.401 18.627 1.00 98.50 95 ASN A N 1
ATOM 755 C CA . ASN A 1 95 ? -4.794 2.380 18.997 1.00 98.50 95 ASN A CA 1
ATOM 756 C C . ASN A 1 95 ? -5.236 1.597 17.762 1.00 98.50 95 ASN A C 1
ATOM 758 O O . ASN A 1 95 ? -5.669 2.191 16.768 1.00 98.50 95 ASN A O 1
ATOM 762 N N . ALA A 1 96 ? -5.184 0.270 17.845 1.00 98.75 96 ALA A N 1
ATOM 763 C CA . ALA A 1 96 ? -5.604 -0.594 16.754 1.00 98.75 96 ALA A CA 1
ATOM 764 C C . ALA A 1 96 ? -6.396 -1.813 17.221 1.00 98.75 96 ALA A C 1
ATOM 766 O O . ALA A 1 96 ? -6.166 -2.360 18.300 1.00 98.75 96 ALA A O 1
ATOM 767 N N . ILE A 1 97 ? -7.317 -2.255 16.370 1.00 98.69 97 ILE A N 1
ATOM 768 C CA . ILE A 1 97 ? -8.078 -3.494 16.539 1.00 98.69 97 ILE A CA 1
ATOM 769 C C . ILE A 1 97 ? -7.662 -4.473 15.452 1.00 98.69 97 ILE A C 1
ATOM 771 O O . ILE A 1 97 ? -7.542 -4.098 14.288 1.00 98.69 97 ILE A O 1
ATOM 775 N N . TYR A 1 98 ? -7.502 -5.735 15.833 1.00 98.69 98 TYR A N 1
ATOM 776 C CA . TYR A 1 98 ? -7.286 -6.847 14.922 1.00 98.69 98 TYR A CA 1
ATOM 777 C C . TYR A 1 98 ? -8.438 -7.833 15.060 1.00 98.69 98 TYR A C 1
ATOM 779 O O . TYR A 1 98 ? -8.728 -8.309 16.161 1.00 98.69 98 TYR A O 1
ATOM 787 N N . ILE A 1 99 ? -9.067 -8.178 13.943 1.00 98.75 99 ILE A N 1
ATOM 788 C CA . ILE A 1 99 ? -10.130 -9.183 13.882 1.00 98.75 99 ILE A CA 1
ATOM 789 C C . ILE A 1 99 ? -9.608 -10.349 13.063 1.00 98.75 99 ILE A C 1
ATOM 791 O O . ILE A 1 99 ? -9.220 -10.158 11.916 1.00 98.75 99 ILE A O 1
ATOM 795 N N . MET A 1 100 ? -9.602 -11.547 13.639 1.00 98.50 100 MET A N 1
ATOM 796 C CA . MET A 1 100 ? -9.259 -12.767 12.914 1.00 98.50 100 MET A CA 1
ATOM 797 C C . MET A 1 100 ? -10.521 -13.377 12.302 1.00 98.50 100 MET A C 1
ATOM 799 O O . MET A 1 100 ? -11.524 -13.576 12.997 1.00 98.50 100 MET A O 1
ATOM 803 N N . HIS A 1 101 ? -10.450 -13.696 11.012 1.00 97.69 101 HIS A N 1
ATOM 804 C CA . HIS A 1 101 ? -11.531 -14.296 10.236 1.00 97.69 101 HIS A CA 1
ATOM 805 C C . HIS A 1 101 ? -11.349 -15.814 10.095 1.00 97.69 101 HIS A C 1
ATOM 807 O O . HIS A 1 101 ? -10.272 -16.370 10.326 1.00 97.69 101 HIS A O 1
ATOM 813 N N . ALA A 1 102 ? -12.423 -16.510 9.716 1.00 95.38 102 ALA A N 1
ATOM 814 C CA . ALA A 1 102 ? -12.447 -17.974 9.641 1.00 95.38 102 ALA A CA 1
ATOM 815 C C . ALA A 1 102 ? -11.476 -18.563 8.598 1.00 95.38 102 ALA A C 1
ATOM 817 O O . ALA A 1 102 ? -11.074 -19.722 8.702 1.00 95.38 102 ALA A O 1
ATOM 818 N N . ASP A 1 103 ? -11.091 -17.775 7.595 1.00 94.44 103 ASP A N 1
ATOM 819 C CA . ASP A 1 103 ? -10.163 -18.165 6.536 1.00 94.44 103 ASP A CA 1
ATOM 820 C C . ASP A 1 103 ? -8.682 -18.034 6.936 1.00 94.44 103 ASP A C 1
ATOM 822 O O . ASP A 1 103 ? -7.815 -18.466 6.173 1.00 94.44 103 ASP A O 1
ATOM 826 N N . GLY A 1 104 ? -8.379 -17.512 8.131 1.00 95.88 104 GLY A N 1
ATOM 827 C CA . GLY A 1 104 ? -7.019 -17.267 8.620 1.00 95.88 104 GLY A CA 1
ATOM 828 C C . GLY A 1 104 ? -6.427 -15.920 8.192 1.00 95.88 104 GLY A C 1
ATOM 829 O O . GLY A 1 104 ? -5.231 -15.696 8.401 1.00 95.88 104 GLY A O 1
ATOM 830 N N . ILE A 1 105 ? -7.235 -15.041 7.593 1.00 98.12 105 ILE A N 1
ATOM 831 C CA . ILE A 1 105 ? -6.884 -13.644 7.344 1.00 98.12 105 ILE A CA 1
ATOM 832 C C . ILE A 1 105 ? -7.318 -12.811 8.555 1.00 98.12 105 ILE A C 1
ATOM 834 O O . ILE A 1 105 ? -8.403 -13.003 9.101 1.00 98.12 105 ILE A O 1
ATOM 838 N N . ALA A 1 106 ? -6.483 -11.868 8.977 1.00 98.50 106 ALA A N 1
ATOM 839 C CA . ALA A 1 106 ? -6.853 -10.848 9.947 1.00 98.50 106 ALA A CA 1
ATOM 840 C C . ALA A 1 106 ? -7.107 -9.509 9.245 1.00 98.50 106 ALA A C 1
ATOM 842 O O . ALA A 1 106 ? -6.329 -9.126 8.372 1.00 98.50 106 ALA A O 1
ATOM 843 N N . SER A 1 107 ? -8.156 -8.787 9.642 1.00 98.75 107 SER A N 1
ATOM 844 C CA . SER A 1 107 ? -8.313 -7.364 9.322 1.00 98.75 107 SER A CA 1
ATOM 845 C C . SER A 1 107 ? -7.776 -6.492 10.452 1.00 98.75 107 SER A C 1
ATOM 847 O O . SER A 1 107 ? -7.953 -6.818 11.629 1.00 98.75 107 SER A O 1
ATOM 849 N N . VAL A 1 108 ? -7.123 -5.385 10.097 1.00 98.81 108 VAL A N 1
ATOM 850 C CA . VAL A 1 108 ? -6.507 -4.441 11.044 1.00 98.81 108 VAL A CA 1
ATOM 851 C C . VAL A 1 108 ? -7.099 -3.055 10.846 1.00 98.81 108 VAL A C 1
ATOM 853 O O . VAL A 1 108 ? -7.261 -2.615 9.712 1.00 98.81 108 VAL A O 1
ATOM 856 N N . TYR A 1 109 ? -7.410 -2.370 11.946 1.00 98.81 109 TYR A N 1
ATOM 857 C CA . TYR A 1 109 ? -8.013 -1.036 11.960 1.00 98.81 109 TYR A CA 1
ATOM 858 C C . TYR A 1 109 ? -7.177 -0.142 12.871 1.00 98.81 109 TYR A C 1
ATOM 860 O O . TYR A 1 109 ? -7.239 -0.299 14.089 1.00 98.81 109 TYR A O 1
ATOM 868 N N . GLY A 1 110 ? -6.373 0.746 12.288 1.00 98.44 110 GLY A N 1
ATOM 869 C CA . GLY A 1 110 ? -5.434 1.609 13.008 1.00 98.44 110 GLY A CA 1
ATOM 870 C C . GLY A 1 110 ? -5.938 3.031 13.255 1.00 98.44 110 GLY A C 1
ATOM 871 O O . GLY A 1 110 ? -6.963 3.456 12.716 1.00 98.44 110 GLY A O 1
ATOM 872 N N . HIS A 1 111 ? -5.159 3.772 14.044 1.00 98.44 111 HIS A N 1
ATOM 873 C CA . HIS A 1 111 ? -5.336 5.189 14.370 1.00 98.44 111 HIS A CA 1
ATOM 874 C C . HIS A 1 111 ? -6.647 5.535 15.091 1.00 98.44 111 HIS A C 1
ATOM 876 O O . HIS A 1 111 ? -7.165 6.641 14.953 1.00 98.44 111 HIS A O 1
ATO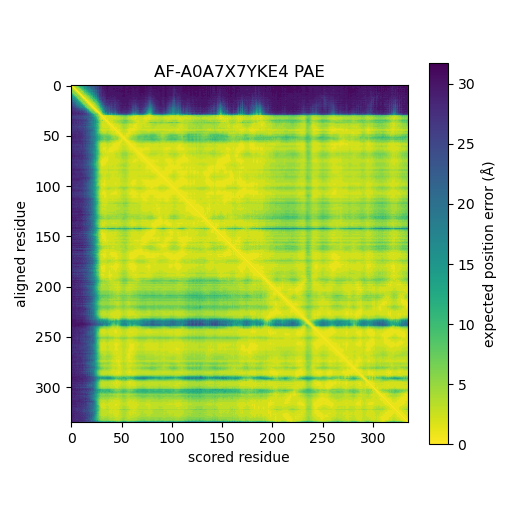M 882 N N . LEU A 1 112 ? -7.204 4.605 15.868 1.00 98.69 112 LEU A N 1
ATOM 883 C CA . LEU A 1 112 ? -8.481 4.814 16.550 1.00 98.69 112 LEU A CA 1
ATOM 884 C C . LEU A 1 112 ? -8.348 5.813 17.713 1.00 98.69 112 LEU A C 1
ATOM 886 O O . LEU A 1 112 ? -7.455 5.712 18.546 1.00 98.69 112 LEU A O 1
ATOM 890 N N . ASN A 1 113 ? -9.299 6.732 17.868 1.00 97.94 113 ASN A N 1
ATOM 891 C CA . ASN A 1 113 ? -9.359 7.546 19.091 1.00 97.94 113 ASN A CA 1
ATOM 892 C C . ASN A 1 113 ? -9.959 6.757 20.257 1.00 97.94 113 ASN A C 1
ATOM 894 O O . ASN A 1 113 ? -9.600 6.967 21.415 1.00 97.94 113 ASN A O 1
ATOM 898 N N . ARG A 1 114 ? -10.913 5.869 19.957 1.00 97.56 114 ARG A N 1
ATOM 899 C CA . ARG A 1 114 ? -11.691 5.162 20.972 1.00 97.56 114 ARG A CA 1
ATOM 900 C C . ARG A 1 114 ? -12.069 3.765 20.501 1.00 97.56 114 ARG A C 1
ATOM 902 O O . ARG A 1 114 ? -12.487 3.578 19.361 1.00 97.56 114 ARG A O 1
ATOM 909 N N . PHE A 1 115 ? -11.985 2.801 21.406 1.00 98.38 115 PHE A N 1
ATOM 910 C CA . PHE A 1 115 ? -12.515 1.454 21.209 1.00 98.38 115 PHE A CA 1
ATOM 911 C C . PHE A 1 115 ? -14.019 1.407 21.511 1.00 98.38 115 PHE A C 1
ATOM 913 O O . PHE A 1 115 ? -14.526 2.225 22.277 1.00 98.38 115 PHE A O 1
ATOM 920 N N . SER A 1 116 ? -14.739 0.446 20.931 1.00 97.62 116 SER A N 1
ATOM 921 C CA . SER A 1 116 ? -16.140 0.185 21.289 1.00 97.62 116 SER A CA 1
ATOM 922 C C . SER A 1 116 ? -16.298 -0.045 22.797 1.00 97.62 116 SER A C 1
ATOM 924 O O . SER A 1 116 ? -15.441 -0.674 23.424 1.00 97.62 116 SER A O 1
ATOM 926 N N . ASP A 1 117 ? -17.419 0.410 23.369 1.00 97.25 117 ASP A N 1
ATOM 927 C CA . ASP A 1 117 ? -17.738 0.290 24.803 1.00 97.25 117 ASP A CA 1
ATOM 928 C C . ASP A 1 117 ? -17.617 -1.147 25.317 1.00 97.25 117 ASP A C 1
ATOM 930 O O . ASP A 1 117 ? -17.242 -1.385 26.463 1.00 97.25 117 ASP A O 1
ATOM 934 N N . ARG A 1 118 ? -17.867 -2.113 24.431 1.00 95.88 118 ARG A N 1
ATOM 935 C CA . ARG A 1 118 ? -17.757 -3.545 24.696 1.00 95.88 118 ARG A CA 1
ATOM 936 C C . ARG A 1 118 ? -16.346 -3.989 25.104 1.00 95.88 118 ARG A C 1
ATOM 938 O O . ARG A 1 118 ? -16.223 -4.972 25.826 1.00 95.88 118 ARG A O 1
ATOM 945 N N . PHE A 1 119 ? -15.301 -3.292 24.657 1.00 96.81 119 PHE A N 1
ATOM 946 C CA . PHE A 1 119 ? -13.902 -3.636 24.943 1.00 96.81 119 PHE A CA 1
ATOM 947 C C . PHE A 1 119 ? -13.303 -2.785 26.069 1.00 96.81 119 PHE A C 1
ATOM 949 O O . PHE A 1 119 ? -12.246 -3.121 26.600 1.00 96.81 119 PHE A O 1
ATOM 956 N N . LEU A 1 120 ? -13.962 -1.688 26.459 1.00 96.19 120 LEU A N 1
ATOM 957 C CA . LEU A 1 120 ? -13.415 -0.753 27.442 1.00 96.19 120 LEU A CA 1
ATOM 958 C C . LEU A 1 120 ? -13.113 -1.383 28.808 1.00 96.19 120 LEU A C 1
ATOM 960 O O . LEU A 1 120 ? -12.058 -1.048 29.336 1.00 96.19 120 LEU A O 1
ATOM 964 N N . PRO A 1 121 ? -13.925 -2.301 29.375 1.00 97.25 121 PRO A N 1
ATOM 965 C CA . PRO A 1 121 ? -13.614 -2.881 30.680 1.00 97.25 121 PRO A CA 1
ATOM 966 C C . PRO A 1 121 ? -12.246 -3.575 30.727 1.00 97.25 121 PRO A C 1
ATOM 968 O O . PRO A 1 121 ? -11.457 -3.302 31.626 1.00 97.25 121 PRO A O 1
ATOM 971 N N . VAL A 1 122 ? -11.926 -4.415 29.733 1.00 96.81 122 VAL A N 1
ATOM 972 C CA . VAL A 1 122 ? -10.635 -5.126 29.688 1.00 96.81 122 VAL A CA 1
ATOM 973 C C . VAL A 1 122 ? -9.469 -4.173 29.421 1.00 96.81 122 VAL A C 1
ATOM 975 O O . VAL A 1 122 ? -8.417 -4.300 30.045 1.00 96.81 122 VAL A O 1
ATOM 978 N N . ILE A 1 123 ? -9.665 -3.170 28.560 1.00 97.19 123 ILE A N 1
ATOM 979 C CA . ILE A 1 123 ? -8.644 -2.155 28.268 1.00 97.19 123 ILE A CA 1
ATOM 980 C C . ILE A 1 123 ? -8.359 -1.299 29.506 1.00 97.19 123 ILE A C 1
ATOM 982 O O . ILE A 1 123 ? -7.201 -1.064 29.831 1.00 97.19 123 ILE A O 1
ATOM 986 N N . GLN A 1 124 ? -9.398 -0.864 30.222 1.00 97.06 124 GLN A N 1
ATOM 987 C CA . GLN A 1 124 ? -9.264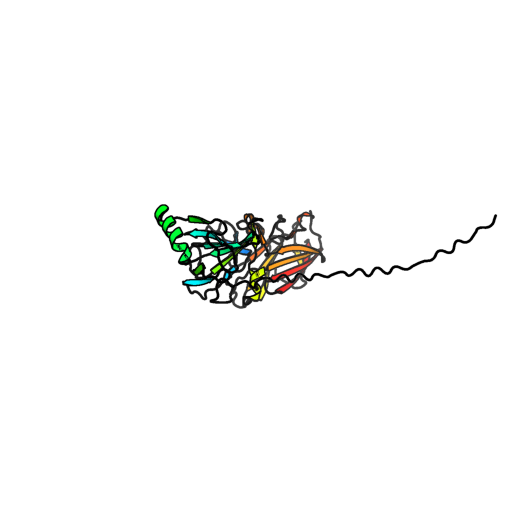 -0.072 31.446 1.00 97.06 124 GLN A CA 1
ATOM 988 C C . GLN A 1 124 ? -8.560 -0.863 32.546 1.00 97.06 124 GLN A C 1
ATOM 990 O O . GLN A 1 124 ? -7.673 -0.323 33.199 1.00 97.06 124 GLN A O 1
ATOM 995 N N . SER A 1 125 ? -8.896 -2.145 32.727 1.00 97.62 125 SER A N 1
ATOM 996 C CA . SER A 1 125 ? -8.167 -3.006 33.663 1.00 97.62 125 SER A CA 1
ATOM 997 C C . SER A 1 125 ? -6.680 -3.103 33.313 1.00 97.62 125 SER A C 1
ATOM 999 O O . SER A 1 125 ? -5.846 -2.970 34.203 1.00 97.62 125 SER A O 1
ATOM 1001 N N . ALA A 1 126 ? -6.339 -3.260 32.030 1.00 96.69 126 ALA A N 1
ATOM 1002 C CA . ALA A 1 126 ? -4.946 -3.278 31.587 1.00 96.69 126 ALA A CA 1
ATOM 1003 C C . ALA A 1 126 ? -4.241 -1.926 31.817 1.00 96.69 126 ALA A C 1
ATOM 1005 O O . ALA A 1 126 ? -3.131 -1.895 32.336 1.00 96.69 126 ALA A O 1
ATOM 1006 N N . MET A 1 127 ? -4.896 -0.803 31.508 1.00 96.69 127 MET A N 1
ATOM 1007 C CA . MET A 1 127 ? -4.356 0.544 31.746 1.00 96.69 127 MET A CA 1
ATOM 1008 C C . MET A 1 127 ? -4.098 0.828 33.232 1.00 96.69 127 MET A C 1
ATOM 1010 O O . MET A 1 127 ? -3.102 1.465 33.560 1.00 96.69 127 MET A O 1
ATOM 1014 N N . ILE A 1 128 ? -4.969 0.356 34.129 1.00 97.50 128 ILE A N 1
ATOM 1015 C CA . ILE A 1 128 ? -4.789 0.498 35.583 1.00 97.50 128 ILE A CA 1
ATOM 1016 C C . ILE A 1 128 ? -3.570 -0.301 36.062 1.00 97.50 128 ILE A C 1
ATOM 1018 O O . ILE A 1 128 ? -2.806 0.197 36.884 1.00 97.50 128 ILE A O 1
ATOM 1022 N N . GLU A 1 129 ? -3.386 -1.518 35.548 1.00 97.12 129 GLU A N 1
ATOM 1023 C CA . GLU A 1 129 ? -2.285 -2.407 35.941 1.00 97.12 129 GLU A CA 1
ATOM 1024 C C . GLU A 1 129 ? -0.928 -1.942 35.386 1.00 97.12 129 GLU A C 1
ATOM 1026 O O . GLU A 1 129 ? 0.072 -1.924 36.101 1.00 97.12 129 GLU A O 1
ATOM 1031 N N . PHE A 1 130 ? -0.883 -1.554 34.108 1.00 96.44 130 PHE A N 1
ATOM 1032 C CA . PHE A 1 130 ? 0.369 -1.312 33.379 1.00 96.44 130 PHE A CA 1
ATOM 1033 C C . PHE A 1 130 ? 0.670 0.171 33.111 1.00 96.44 130 PHE A C 1
ATOM 1035 O O . PHE A 1 130 ? 1.762 0.499 32.640 1.00 96.44 130 PHE A O 1
ATOM 1042 N N . GLY A 1 131 ? -0.264 1.072 33.418 1.00 96.75 131 GLY A N 1
ATOM 1043 C CA . GLY A 1 131 ? -0.155 2.515 33.202 1.00 96.75 131 GLY A CA 1
ATOM 1044 C C . GLY A 1 131 ? -0.761 2.988 31.876 1.00 96.75 131 GLY A C 1
ATOM 1045 O O . GLY A 1 131 ? -0.576 2.382 30.823 1.00 96.75 131 GLY A O 1
ATOM 1046 N N . GLU A 1 132 ? -1.454 4.129 31.913 1.00 94.19 132 GLU A N 1
ATOM 1047 C CA . GLU A 1 132 ? -2.231 4.659 30.778 1.00 94.19 132 GLU A CA 1
ATOM 1048 C C . GLU A 1 132 ? -1.399 5.024 29.542 1.00 94.19 132 GLU A C 1
ATOM 1050 O O . GLU A 1 132 ? -1.918 4.987 28.430 1.00 94.19 132 GLU A O 1
ATOM 1055 N N . ALA A 1 133 ? -0.122 5.377 29.718 1.00 93.44 133 ALA A N 1
ATOM 1056 C CA . ALA A 1 133 ? 0.777 5.770 28.629 1.00 93.44 133 ALA A CA 1
ATOM 1057 C C . ALA A 1 133 ? 1.569 4.590 28.033 1.00 93.44 133 ALA A C 1
ATOM 1059 O O . ALA A 1 133 ? 2.364 4.777 27.114 1.00 93.44 133 ALA A O 1
ATOM 1060 N N . THR A 1 134 ? 1.383 3.381 28.565 1.00 96.00 134 THR A N 1
ATOM 1061 C CA . THR A 1 134 ? 2.148 2.198 28.171 1.00 96.00 134 THR A CA 1
ATOM 1062 C C . THR A 1 134 ? 1.599 1.611 26.871 1.00 96.00 134 THR A C 1
ATOM 1064 O O . THR A 1 134 ? 0.382 1.538 26.678 1.00 96.00 134 THR A O 1
ATOM 1067 N N . TYR A 1 135 ? 2.492 1.176 25.976 1.00 97.62 135 TYR A N 1
ATOM 1068 C CA . TYR A 1 135 ? 2.107 0.330 24.848 1.00 97.62 135 TYR A CA 1
ATOM 1069 C C . TYR A 1 135 ? 1.651 -1.036 25.365 1.00 97.62 135 TYR A C 1
ATOM 1071 O O . TYR A 1 135 ? 2.392 -1.712 26.079 1.00 97.62 135 TYR A O 1
ATOM 1079 N N . MET A 1 136 ? 0.450 -1.458 24.979 1.00 97.94 136 MET A N 1
ATOM 1080 C CA . MET A 1 136 ? -0.105 -2.752 25.371 1.00 97.94 136 MET A CA 1
ATOM 1081 C C . MET A 1 136 ? -0.608 -3.516 24.152 1.00 97.94 136 MET A C 1
ATOM 1083 O O . MET A 1 136 ? -1.384 -2.985 23.358 1.00 97.94 136 MET A O 1
ATOM 1087 N N . GLU A 1 137 ? -0.217 -4.787 24.054 1.00 98.25 137 GLU A N 1
ATOM 1088 C CA . GLU A 1 137 ? -0.868 -5.779 23.199 1.00 98.25 137 GLU A CA 1
ATOM 1089 C C . GLU A 1 137 ? -1.724 -6.694 24.078 1.00 98.25 137 GLU A C 1
ATOM 1091 O O . GLU A 1 137 ? -1.209 -7.470 24.881 1.00 98.25 137 GLU A O 1
ATOM 1096 N N . ILE A 1 138 ? -3.043 -6.597 23.925 1.00 97.94 138 ILE A N 1
ATOM 1097 C CA . ILE A 1 138 ? -4.010 -7.448 24.620 1.00 97.94 138 ILE A CA 1
ATOM 1098 C C . ILE A 1 138 ? -4.500 -8.479 23.612 1.00 97.94 138 ILE A C 1
ATOM 1100 O O . ILE A 1 138 ? -5.051 -8.104 22.577 1.00 97.94 138 ILE A O 1
ATOM 1104 N N . THR A 1 139 ? -4.293 -9.763 23.891 1.00 98.06 139 THR A N 1
ATOM 1105 C CA . THR A 1 139 ? -4.693 -10.863 23.003 1.00 98.06 139 THR A CA 1
ATOM 1106 C C . THR A 1 139 ? -5.888 -11.608 23.576 1.00 98.06 139 THR A C 1
ATOM 1108 O O . THR A 1 139 ? -6.043 -11.713 24.791 1.00 98.06 139 THR A O 1
ATOM 1111 N N . PHE A 1 140 ? -6.737 -12.117 22.690 1.00 97.81 140 PHE A N 1
ATOM 1112 C CA . PHE A 1 140 ? -7.988 -12.773 23.051 1.00 97.81 140 PHE A CA 1
ATOM 1113 C C . PHE A 1 140 ? -8.067 -14.150 22.406 1.00 97.81 140 PHE A C 1
ATOM 1115 O O . PHE A 1 140 ? -7.587 -14.376 21.287 1.00 97.81 140 PHE A O 1
ATOM 1122 N N . SER A 1 141 ? -8.699 -15.082 23.114 1.00 96.69 141 SER A N 1
ATOM 1123 C CA . SER A 1 141 ? -8.913 -16.427 22.585 1.00 96.69 141 SER A CA 1
ATOM 1124 C C . SER A 1 141 ? -10.045 -16.440 21.549 1.00 96.69 141 SER A C 1
ATOM 1126 O O . SER A 1 141 ? -10.965 -15.616 21.620 1.00 96.69 141 SER A O 1
ATOM 1128 N N . PRO A 1 142 ? -10.044 -17.398 20.601 1.00 95.00 142 PRO A N 1
ATOM 1129 C CA . PRO A 1 142 ? -11.182 -17.598 19.713 1.00 95.00 142 PRO A CA 1
ATOM 1130 C C . PRO A 1 142 ? -12.501 -17.691 20.493 1.00 95.00 142 PRO A C 1
ATOM 1132 O O . PRO A 1 142 ? -12.585 -18.388 21.503 1.00 95.00 142 PRO A O 1
ATOM 1135 N N . ASN A 1 143 ? -13.536 -17.015 19.990 1.00 85.12 143 ASN A N 1
ATOM 1136 C CA . ASN A 1 143 ? -14.891 -16.937 20.560 1.00 85.12 143 ASN A CA 1
ATOM 1137 C C . ASN A 1 143 ? -15.056 -16.152 21.874 1.00 85.12 143 ASN A C 1
ATOM 1139 O O . ASN A 1 143 ? -16.190 -16.022 22.330 1.00 85.12 143 ASN A O 1
ATOM 1143 N N . GLU A 1 144 ? -13.997 -15.588 22.460 1.00 94.25 144 GLU A N 1
ATOM 1144 C CA . GLU A 1 144 ? -14.125 -14.734 23.652 1.00 94.25 144 GLU A CA 1
ATOM 1145 C C . GLU A 1 144 ? -14.921 -13.457 23.335 1.00 94.25 144 GLU A C 1
ATOM 1147 O O . GLU A 1 144 ? -15.883 -13.108 24.018 1.00 94.25 144 GLU A O 1
ATOM 1152 N N . TYR A 1 145 ? -14.588 -12.822 22.209 1.00 96.62 145 TYR A N 1
ATOM 1153 C CA . TYR A 1 145 ? -15.326 -11.700 21.640 1.00 96.62 145 TYR A CA 1
ATOM 1154 C C . TYR A 1 145 ? -15.633 -11.979 20.169 1.00 96.62 145 TYR A C 1
ATOM 1156 O O . TYR A 1 145 ? -14.813 -11.726 19.289 1.00 96.62 145 TYR A O 1
ATOM 1164 N N . THR A 1 146 ? -16.831 -12.486 19.886 1.00 97.50 146 THR A N 1
ATOM 1165 C CA . THR A 1 146 ? -17.326 -12.629 18.508 1.00 97.50 146 THR A CA 1
ATOM 1166 C C . THR A 1 146 ? -17.675 -11.265 17.921 1.00 97.50 146 THR A C 1
ATOM 1168 O O . THR A 1 146 ? -18.300 -10.450 18.597 1.00 97.50 146 THR A O 1
ATOM 1171 N N . ILE A 1 147 ? -17.275 -11.002 16.681 1.00 98.00 147 ILE A N 1
ATOM 1172 C CA . ILE A 1 147 ? -17.528 -9.743 15.977 1.00 98.00 147 ILE A CA 1
ATOM 1173 C C . ILE A 1 147 ? -18.356 -10.039 14.738 1.00 98.00 147 ILE A C 1
ATOM 1175 O O . ILE A 1 147 ? -18.004 -10.917 13.948 1.00 98.00 147 ILE A O 1
ATOM 1179 N N . ARG A 1 148 ? -19.457 -9.310 14.556 1.00 97.25 148 ARG A N 1
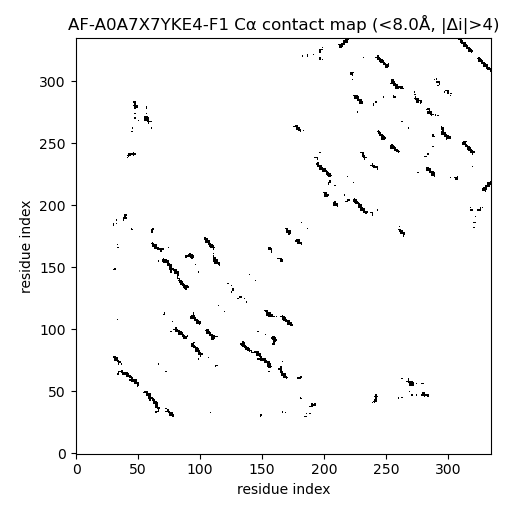ATOM 1180 C CA . ARG A 1 148 ? -20.277 -9.427 13.345 1.00 97.25 148 ARG A CA 1
ATOM 1181 C C . ARG A 1 148 ? -19.782 -8.470 12.271 1.00 97.25 148 ARG A C 1
ATOM 1183 O O . ARG A 1 148 ? -19.378 -7.347 12.569 1.00 97.25 148 ARG A O 1
ATOM 1190 N N . ARG A 1 149 ? -19.905 -8.870 11.004 1.00 97.19 149 ARG A N 1
ATOM 1191 C CA . ARG A 1 149 ? -19.712 -7.948 9.880 1.00 97.19 149 ARG A CA 1
ATOM 1192 C C . ARG A 1 149 ? -20.611 -6.717 10.048 1.00 97.19 149 ARG A C 1
ATOM 1194 O O . ARG A 1 149 ? -21.808 -6.845 10.297 1.00 97.19 149 ARG A O 1
ATOM 1201 N N . GLY A 1 150 ? -20.033 -5.529 9.889 1.00 97.00 150 GLY A N 1
ATOM 1202 C CA . GLY A 1 150 ? -20.720 -4.248 10.054 1.00 97.00 150 GLY A CA 1
ATOM 1203 C C . GLY A 1 150 ? -20.949 -3.809 11.504 1.00 97.00 150 GLY A C 1
ATOM 1204 O O . GLY A 1 150 ? -21.565 -2.769 11.715 1.00 97.00 150 GLY A O 1
ATOM 1205 N N . GLU A 1 151 ? -20.469 -4.552 12.505 1.00 97.62 151 GLU A N 1
ATOM 1206 C CA . GLU A 1 151 ? -20.481 -4.103 13.901 1.00 97.62 151 GLU A CA 1
ATOM 1207 C C . GLU A 1 151 ? -19.530 -2.913 14.088 1.00 97.62 151 GLU A C 1
ATOM 1209 O O . GLU A 1 151 ? -18.412 -2.923 13.571 1.00 97.62 151 GLU A O 1
ATOM 1214 N N . THR A 1 152 ? -19.955 -1.891 14.838 1.00 98.38 152 THR A N 1
ATOM 1215 C CA . THR A 1 152 ? -19.071 -0.787 15.232 1.00 98.38 152 THR A CA 1
ATOM 1216 C C . THR A 1 152 ? -18.050 -1.283 16.250 1.00 98.38 152 THR A C 1
ATOM 1218 O O . THR A 1 152 ? -18.403 -1.676 17.364 1.00 98.38 152 THR A O 1
ATOM 1221 N N . ILE A 1 153 ? -16.774 -1.215 15.886 1.00 98.50 153 ILE A N 1
ATOM 1222 C CA . ILE A 1 153 ? -15.658 -1.705 16.708 1.00 98.50 153 ILE A CA 1
ATOM 1223 C C . ILE A 1 153 ? -14.884 -0.577 17.392 1.00 98.50 153 ILE A C 1
ATOM 1225 O O . ILE A 1 153 ? -14.190 -0.809 18.380 1.00 98.50 153 ILE A O 1
ATOM 1229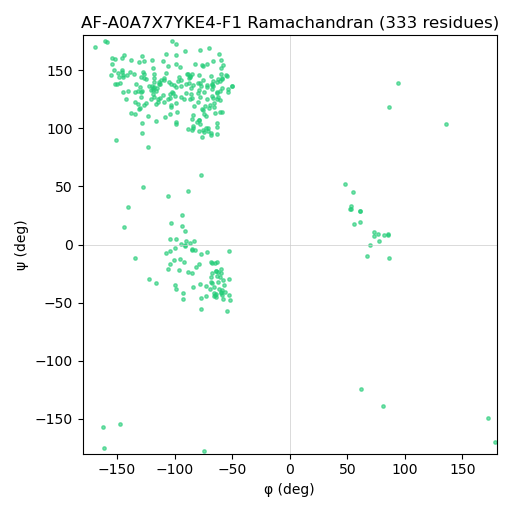 N N . GLY A 1 154 ? -15.049 0.657 16.928 1.00 98.25 154 GLY A N 1
ATOM 1230 C CA . GLY A 1 154 ? -14.412 1.826 17.512 1.00 98.25 154 GLY A CA 1
ATOM 1231 C C . GLY A 1 154 ? -14.745 3.094 16.745 1.00 98.25 154 GLY A C 1
ATOM 1232 O O . GLY A 1 154 ? -15.614 3.101 15.870 1.00 98.25 154 GLY A O 1
ATOM 1233 N N . LEU A 1 155 ? -14.036 4.162 17.087 1.00 98.56 155 LEU A N 1
ATOM 1234 C CA . LEU A 1 155 ? -14.157 5.465 16.458 1.00 98.56 155 LEU A CA 1
ATOM 1235 C C . LEU A 1 155 ? -12.821 5.885 15.839 1.00 98.56 155 LEU A C 1
ATOM 1237 O O . LEU A 1 155 ? -11.764 5.736 16.458 1.00 98.56 155 LEU A O 1
ATOM 1241 N N . SER A 1 156 ? -12.891 6.429 14.624 1.00 98.06 156 SER A N 1
ATOM 1242 C CA . SER A 1 156 ? -11.747 6.940 13.872 1.00 98.06 156 SER A CA 1
ATOM 1243 C C . SER A 1 156 ? -11.018 8.030 14.646 1.00 98.06 156 SER A C 1
ATOM 1245 O O . SER A 1 156 ? -11.614 8.736 15.463 1.00 98.06 156 SER A O 1
ATOM 1247 N N . GLY A 1 157 ? -9.738 8.207 14.360 1.00 96.94 157 GLY A N 1
ATOM 1248 C CA . GLY A 1 157 ? -8.918 9.163 15.079 1.00 96.94 157 GLY A CA 1
ATOM 1249 C C . GLY A 1 157 ? -7.643 9.526 14.345 1.00 96.94 157 GLY A C 1
ATOM 1250 O O . GLY A 1 157 ? -7.550 9.402 13.121 1.00 96.94 157 GLY A O 1
ATOM 1251 N N . GLN A 1 158 ? -6.676 9.987 15.133 1.00 97.19 158 GLN A N 1
ATOM 1252 C CA . GLN A 1 158 ? -5.348 10.381 14.674 1.00 97.19 158 GLN A CA 1
ATOM 1253 C C . GLN A 1 158 ? -4.252 9.939 15.667 1.00 97.19 158 GLN A C 1
ATOM 1255 O O . GLN A 1 158 ? -3.242 10.609 15.857 1.00 97.19 158 GLN A O 1
ATOM 1260 N N . THR A 1 159 ? -4.441 8.813 16.356 1.00 97.69 159 THR A N 1
ATOM 1261 C CA . THR A 1 159 ? -3.432 8.306 17.303 1.00 97.69 159 THR A CA 1
ATOM 1262 C C . THR A 1 159 ? -2.235 7.677 16.584 1.00 97.69 159 THR A C 1
ATOM 1264 O O . THR A 1 159 ? -2.398 7.116 15.500 1.00 97.69 159 THR A O 1
ATOM 1267 N N . GLY A 1 160 ? -1.061 7.665 17.220 1.00 95.38 160 GLY A N 1
ATOM 1268 C CA . GLY A 1 160 ? 0.174 7.134 16.629 1.00 95.38 160 GLY A CA 1
ATOM 1269 C C . GLY A 1 160 ? 0.832 8.147 15.691 1.00 95.38 160 GLY A C 1
ATOM 1270 O O . GLY A 1 160 ? 0.838 9.341 15.982 1.00 95.38 160 GLY A O 1
ATOM 1271 N N . THR A 1 161 ? 1.350 7.695 14.546 1.00 92.75 161 THR A N 1
ATOM 1272 C CA . THR A 1 161 ? 2.041 8.558 13.564 1.00 92.75 161 THR A CA 1
ATOM 1273 C C . THR A 1 161 ? 1.124 9.141 12.480 1.00 92.75 161 THR A C 1
ATOM 1275 O O . THR A 1 161 ? 1.600 9.717 11.497 1.00 92.75 161 THR A O 1
ATOM 1278 N N . ALA A 1 162 ? -0.201 9.034 12.638 1.00 92.31 162 ALA A N 1
ATOM 1279 C CA . ALA A 1 162 ? -1.167 9.599 11.698 1.00 92.31 162 ALA A CA 1
ATOM 1280 C C . ALA A 1 162 ? -1.026 11.129 11.579 1.00 92.31 162 ALA A C 1
ATOM 1282 O O . ALA A 1 162 ? -1.141 11.870 12.553 1.00 92.31 162 ALA A O 1
ATOM 1283 N N . LEU A 1 163 ? -0.834 11.626 10.354 1.00 90.75 163 LEU A N 1
ATOM 1284 C CA . LEU A 1 163 ? -0.698 13.068 10.092 1.00 90.75 163 LEU A CA 1
ATOM 1285 C C . LEU A 1 163 ? -2.042 13.808 10.001 1.00 90.75 163 LEU A C 1
ATOM 1287 O O . LEU A 1 163 ? -2.076 15.033 10.099 1.00 90.75 163 LEU A O 1
ATOM 1291 N N . ALA A 1 164 ? -3.132 13.079 9.767 1.00 93.56 164 ALA A N 1
ATOM 1292 C CA . ALA A 1 164 ? -4.493 13.599 9.685 1.00 93.56 164 ALA A CA 1
ATOM 1293 C C . ALA A 1 164 ? -5.497 12.485 10.032 1.00 93.56 164 ALA A C 1
ATOM 1295 O O . ALA A 1 164 ? -5.138 11.310 9.905 1.00 93.56 164 ALA A O 1
ATOM 1296 N N . PRO A 1 165 ? -6.748 12.809 10.403 1.00 96.56 165 PRO A N 1
ATOM 1297 C CA . PRO A 1 165 ? -7.756 11.800 10.704 1.00 96.56 165 PRO A CA 1
ATOM 1298 C C . PRO A 1 165 ? -8.087 10.924 9.491 1.00 96.56 165 PRO A C 1
ATOM 1300 O O . PRO A 1 165 ? -8.416 11.431 8.412 1.00 96.56 165 PRO A O 1
ATOM 1303 N N . HIS A 1 166 ? -7.992 9.607 9.670 1.00 96.81 166 HIS A N 1
ATOM 1304 C CA . HIS A 1 166 ? -8.344 8.597 8.670 1.00 96.81 166 HIS A CA 1
ATOM 1305 C C . HIS A 1 166 ? -8.570 7.230 9.337 1.00 96.81 166 HIS A C 1
ATOM 1307 O O . HIS A 1 166 ? -8.381 7.072 10.541 1.00 96.81 166 HIS A O 1
ATOM 1313 N N . CYS A 1 167 ? -8.992 6.235 8.555 1.00 97.44 167 CYS A N 1
ATOM 1314 C CA . CYS A 1 167 ? -8.967 4.833 8.963 1.00 97.44 167 CYS A CA 1
ATOM 1315 C C . CYS A 1 167 ? -7.870 4.116 8.179 1.00 97.44 167 CYS A C 1
ATOM 1317 O O . CYS A 1 167 ? -8.005 3.922 6.971 1.00 97.44 167 CYS A O 1
ATOM 1319 N N . HIS A 1 168 ? -6.790 3.745 8.861 1.00 98.19 168 HIS A N 1
ATOM 1320 C CA . HIS A 1 168 ? -5.793 2.846 8.298 1.00 98.19 168 HIS A CA 1
ATOM 1321 C C . HIS A 1 168 ? -6.323 1.413 8.365 1.00 98.19 168 HIS A C 1
ATOM 1323 O O . HIS A 1 168 ? -6.764 0.972 9.431 1.00 98.19 168 HIS A O 1
ATOM 1329 N N . PHE A 1 169 ? -6.316 0.713 7.234 1.00 98.69 169 PHE A N 1
ATOM 1330 C CA . PHE A 1 169 ? -6.942 -0.594 7.096 1.00 98.69 169 PHE A CA 1
ATOM 1331 C C . PHE A 1 169 ? -6.044 -1.601 6.378 1.00 98.69 169 PHE A C 1
ATOM 1333 O O . PHE A 1 169 ? -5.562 -1.333 5.277 1.00 98.69 169 PHE A O 1
ATOM 1340 N N . GLU A 1 170 ? -5.898 -2.793 6.954 1.00 98.75 170 GLU A N 1
ATOM 1341 C CA . GLU A 1 170 ? -5.052 -3.861 6.407 1.00 98.75 170 GLU A CA 1
ATOM 1342 C C . GLU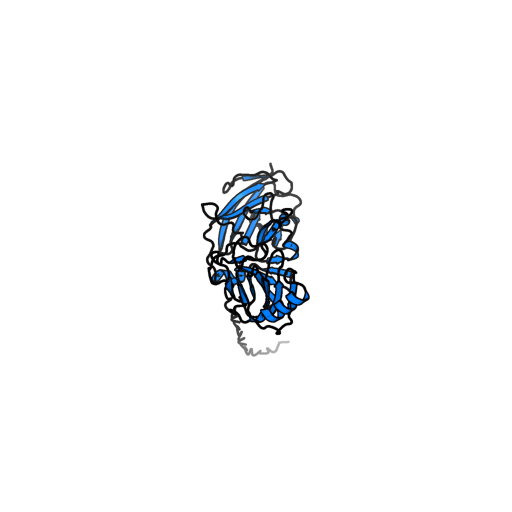 A 1 170 ? -5.776 -5.204 6.350 1.00 98.75 170 GLU A C 1
ATOM 1344 O O . GLU A 1 170 ? -6.671 -5.479 7.152 1.00 98.75 170 GLU A O 1
ATOM 1349 N N . PHE A 1 171 ? -5.299 -6.077 5.460 1.00 98.75 171 PHE A N 1
ATOM 1350 C CA . PHE A 1 171 ? -5.502 -7.517 5.563 1.00 98.75 171 PHE A CA 1
ATOM 1351 C C . PHE A 1 171 ? -4.158 -8.226 5.707 1.00 98.75 171 PHE A C 1
ATOM 1353 O O . PHE A 1 171 ? -3.218 -7.946 4.964 1.00 98.75 171 PHE A O 1
ATOM 1360 N N . ILE A 1 172 ? -4.085 -9.187 6.625 1.00 98.62 172 ILE A N 1
ATOM 1361 C CA . ILE A 1 172 ? -2.887 -9.985 6.894 1.00 98.62 172 ILE A CA 1
ATOM 1362 C C . ILE A 1 172 ? -3.248 -11.466 6.799 1.00 98.62 172 ILE A C 1
ATOM 1364 O O . ILE A 1 172 ? -4.066 -11.958 7.569 1.00 98.62 172 ILE A O 1
ATOM 1368 N N . ASP A 1 173 ? -2.614 -12.203 5.891 1.00 98.31 173 ASP A N 1
ATOM 1369 C CA . ASP A 1 173 ? -2.602 -13.665 5.903 1.00 98.31 173 ASP A CA 1
ATOM 1370 C C . ASP A 1 173 ? -1.670 -14.139 7.020 1.00 98.31 173 ASP A C 1
ATOM 1372 O O . ASP A 1 173 ? -0.448 -14.194 6.857 1.00 98.31 173 ASP A O 1
ATOM 1376 N N . VAL A 1 174 ? -2.243 -14.455 8.181 1.00 97.31 174 VAL A N 1
ATOM 1377 C CA . VAL A 1 174 ? -1.456 -14.754 9.384 1.00 97.31 174 VAL A CA 1
ATOM 1378 C C . VAL A 1 174 ? -0.682 -16.065 9.240 1.00 97.31 174 VAL A C 1
ATOM 1380 O O . VAL A 1 174 ? 0.391 -16.206 9.815 1.00 97.31 174 VAL A O 1
ATOM 1383 N N . ARG A 1 175 ? -1.175 -17.012 8.430 1.00 96.75 175 ARG A N 1
ATOM 1384 C CA . ARG A 1 175 ? -0.509 -18.309 8.217 1.00 96.75 175 ARG A CA 1
ATOM 1385 C C . ARG A 1 175 ? 0.743 -18.196 7.358 1.00 96.75 175 ARG A C 1
ATOM 1387 O O . ARG A 1 175 ? 1.689 -18.944 7.575 1.00 96.75 175 ARG A O 1
ATOM 1394 N N . HIS A 1 176 ? 0.720 -17.304 6.372 1.00 96.94 176 HIS A N 1
ATOM 1395 C CA . HIS A 1 176 ? 1.835 -17.107 5.445 1.00 96.94 176 HIS A CA 1
ATOM 1396 C C . HIS A 1 176 ? 2.704 -15.897 5.801 1.00 96.94 176 HIS A C 1
ATOM 1398 O O . HIS A 1 176 ? 3.704 -15.658 5.130 1.00 96.94 176 HIS A O 1
ATOM 1404 N N . GLU A 1 177 ? 2.331 -15.149 6.844 1.00 97.38 177 GLU A N 1
ATOM 1405 C CA . GLU A 1 177 ? 2.974 -13.897 7.244 1.00 97.38 177 GLU A CA 1
ATOM 1406 C C . GLU A 1 177 ? 3.028 -12.884 6.090 1.00 97.38 177 GLU A C 1
ATOM 1408 O O . GLU A 1 177 ? 4.055 -12.256 5.838 1.00 97.38 177 GLU A O 1
ATOM 1413 N N . GLU A 1 178 ? 1.921 -12.723 5.360 1.00 98.12 178 GLU A N 1
ATOM 1414 C CA . GLU A 1 178 ? 1.837 -11.818 4.209 1.00 98.12 178 GLU A CA 1
ATOM 1415 C C . GLU A 1 178 ? 0.762 -10.758 4.414 1.00 98.12 178 GLU A C 1
ATOM 1417 O O . GLU A 1 178 ? -0.379 -11.068 4.741 1.00 98.12 178 GLU A O 1
ATOM 1422 N N . TYR A 1 179 ? 1.102 -9.507 4.137 1.00 98.62 179 TYR A N 1
ATOM 1423 C CA . TYR A 1 179 ? 0.126 -8.440 3.989 1.00 98.62 179 TYR A CA 1
ATOM 1424 C C . TYR A 1 179 ? -0.515 -8.547 2.614 1.00 98.62 179 TYR A C 1
ATOM 1426 O O . TYR A 1 179 ? 0.166 -8.837 1.627 1.00 98.62 179 TYR A O 1
ATOM 1434 N N . ILE A 1 180 ? -1.821 -8.331 2.551 1.00 98.69 180 ILE A N 1
ATOM 1435 C CA . ILE A 1 180 ? -2.629 -8.453 1.344 1.00 98.69 180 ILE A CA 1
ATOM 1436 C C . ILE A 1 180 ? -3.169 -7.076 0.993 1.00 98.69 180 ILE A C 1
ATOM 1438 O O . ILE A 1 180 ? -3.711 -6.395 1.860 1.00 98.69 180 ILE A O 1
ATOM 1442 N N . ASN A 1 181 ? -3.093 -6.707 -0.284 1.00 98.56 181 ASN A N 1
ATOM 1443 C CA . ASN A 1 181 ? -3.713 -5.493 -0.792 1.00 98.56 181 ASN A CA 1
ATOM 1444 C C . ASN A 1 181 ? -5.232 -5.514 -0.533 1.00 98.56 181 ASN A C 1
ATOM 1446 O O . ASN A 1 181 ? -5.943 -6.327 -1.139 1.00 98.56 181 ASN A O 1
ATOM 1450 N N . PRO A 1 182 ? -5.765 -4.613 0.315 1.00 98.19 182 PRO A N 1
ATOM 1451 C CA . PRO A 1 182 ? -7.191 -4.570 0.617 1.00 98.19 182 PRO A CA 1
ATOM 1452 C C . PRO A 1 182 ? -8.099 -4.333 -0.587 1.00 98.19 182 PRO A C 1
ATOM 1454 O O . PRO A 1 182 ? -9.256 -4.760 -0.578 1.00 98.19 182 PRO A O 1
ATOM 1457 N N . LEU A 1 183 ? -7.591 -3.709 -1.652 1.00 96.88 183 LEU A N 1
ATOM 1458 C CA . LEU A 1 183 ? -8.360 -3.477 -2.873 1.00 96.88 183 LEU A CA 1
ATOM 1459 C C . LEU A 1 183 ? -8.677 -4.776 -3.629 1.00 96.88 183 LEU A C 1
ATOM 1461 O O . LEU A 1 183 ? -9.612 -4.785 -4.422 1.00 96.88 183 LEU A O 1
ATOM 1465 N N . LEU A 1 184 ? -8.021 -5.904 -3.328 1.00 96.19 184 LEU A N 1
ATOM 1466 C CA . LEU A 1 184 ? -8.445 -7.210 -3.852 1.00 96.19 184 LEU A CA 1
ATOM 1467 C C . LEU A 1 184 ? -9.855 -7.615 -3.390 1.00 96.19 184 LEU A C 1
ATOM 1469 O O . LEU A 1 184 ? -10.507 -8.401 -4.072 1.00 96.19 184 LEU A O 1
ATOM 1473 N N . TYR A 1 185 ? -10.324 -7.063 -2.267 1.00 95.75 185 TYR A N 1
ATOM 1474 C CA . TYR A 1 185 ? -11.634 -7.361 -1.682 1.00 95.75 185 TYR A CA 1
ATOM 1475 C C . TYR A 1 185 ? -12.565 -6.145 -1.654 1.00 95.75 185 TYR A C 1
ATOM 1477 O O . TYR A 1 185 ? -13.778 -6.290 -1.788 1.00 95.75 185 TYR A O 1
ATOM 1485 N N . LEU A 1 186 ? -12.010 -4.941 -1.475 1.00 95.94 186 LEU A N 1
ATOM 1486 C CA . LEU A 1 186 ? -12.786 -3.725 -1.215 1.00 95.94 186 LEU A CA 1
ATOM 1487 C C . LEU A 1 186 ? -12.913 -2.783 -2.415 1.00 95.94 186 LEU A C 1
ATOM 1489 O O . LEU A 1 186 ? -13.638 -1.794 -2.311 1.00 95.94 186 LEU A O 1
ATOM 1493 N N . ARG A 1 187 ? -12.235 -3.050 -3.541 1.00 94.75 187 ARG A N 1
ATOM 1494 C CA . ARG A 1 187 ? -12.226 -2.141 -4.702 1.00 94.75 187 ARG A CA 1
ATOM 1495 C C . ARG A 1 187 ? -13.632 -1.752 -5.143 1.00 94.75 187 ARG A C 1
ATOM 1497 O O . ARG A 1 187 ? -13.913 -0.573 -5.288 1.00 94.75 187 ARG A O 1
ATOM 1504 N N . ASP A 1 188 ? -14.536 -2.712 -5.287 1.00 93.81 188 ASP A N 1
ATOM 1505 C CA . ASP A 1 188 ? -15.869 -2.443 -5.841 1.00 93.81 188 ASP A CA 1
ATOM 1506 C C . ASP A 1 188 ? -16.780 -1.642 -4.873 1.00 93.81 188 ASP A C 1
ATOM 1508 O O . ASP A 1 188 ? -17.869 -1.208 -5.250 1.00 93.81 188 ASP A O 1
ATOM 1512 N N . LEU A 1 189 ? -16.335 -1.408 -3.629 1.00 94.62 189 LEU A N 1
ATOM 1513 C CA . LEU A 1 189 ? -17.009 -0.567 -2.629 1.00 94.62 189 LEU A CA 1
ATOM 1514 C C . LEU A 1 189 ? -16.485 0.879 -2.600 1.00 94.62 189 LEU A C 1
ATOM 1516 O O . LEU A 1 189 ? -17.095 1.740 -1.955 1.00 94.62 189 LEU A O 1
ATOM 1520 N N . LEU A 1 190 ? -15.359 1.138 -3.263 1.00 94.69 190 LEU A N 1
ATOM 1521 C CA . LEU A 1 190 ? -14.623 2.397 -3.241 1.00 94.69 190 LEU A CA 1
ATOM 1522 C C . LEU A 1 190 ? -14.741 3.123 -4.588 1.00 94.69 190 LEU A C 1
ATOM 1524 O O . LEU A 1 190 ? -15.016 2.518 -5.623 1.00 94.69 190 LEU A O 1
ATOM 1528 N N . ASP A 1 191 ? -14.517 4.433 -4.570 1.00 94.00 191 ASP A N 1
ATOM 1529 C CA . ASP A 1 191 ? -14.400 5.227 -5.789 1.00 94.00 191 ASP A CA 1
ATOM 1530 C C . ASP A 1 191 ? -12.934 5.210 -6.263 1.00 94.00 191 ASP A C 1
ATOM 1532 O O . ASP A 1 191 ? -12.023 5.363 -5.436 1.00 94.00 191 ASP A O 1
ATOM 1536 N N . PRO A 1 192 ? -12.669 5.091 -7.578 1.00 91.56 192 PRO A N 1
ATOM 1537 C CA . PRO A 1 192 ? -11.321 5.242 -8.105 1.00 91.56 192 PRO A CA 1
ATOM 1538 C C . PRO A 1 192 ? -10.761 6.639 -7.792 1.00 91.56 192 PRO A C 1
ATOM 1540 O O . PRO A 1 192 ? -11.508 7.627 -7.782 1.00 91.56 192 PRO A O 1
ATOM 1543 N N . PRO A 1 193 ? -9.442 6.765 -7.557 1.00 88.88 193 PRO A N 1
ATOM 1544 C CA . PRO A 1 193 ? -8.827 8.056 -7.314 1.00 88.88 193 PRO A CA 1
ATOM 1545 C C . PRO A 1 193 ? -8.996 8.953 -8.543 1.00 88.88 193 PRO A C 1
ATOM 1547 O O . PRO A 1 193 ? -8.867 8.515 -9.685 1.00 88.88 193 PRO A O 1
ATOM 1550 N N . LEU A 1 194 ? -9.227 10.246 -8.310 1.00 88.00 194 LEU A N 1
ATOM 1551 C CA . LEU A 1 194 ? -9.275 11.265 -9.365 1.00 88.00 194 LEU A CA 1
ATOM 1552 C C . LEU A 1 194 ? -7.853 11.631 -9.829 1.00 88.00 194 LEU A C 1
ATOM 1554 O O . LEU A 1 194 ? -7.405 12.770 -9.674 1.00 88.00 194 LEU A O 1
ATOM 1558 N N . ALA A 1 195 ? -7.116 10.646 -10.334 1.00 88.31 195 ALA A N 1
ATOM 1559 C CA . ALA A 1 195 ? -5.718 10.747 -10.724 1.00 88.31 195 ALA A CA 1
ATOM 1560 C C . ALA A 1 195 ? -5.432 9.867 -11.948 1.00 88.31 195 ALA A C 1
ATOM 1562 O O . ALA A 1 195 ? -6.023 8.805 -12.106 1.00 88.31 195 ALA A O 1
ATOM 1563 N N . ASP A 1 196 ? -4.493 10.303 -12.788 1.00 90.19 196 ASP A N 1
ATOM 1564 C CA . ASP A 1 196 ? -4.100 9.563 -13.986 1.00 90.19 196 ASP A CA 1
ATOM 1565 C C . ASP A 1 196 ? -2.846 8.734 -13.704 1.00 90.19 196 ASP A C 1
ATOM 1567 O O . ASP A 1 196 ? -1.904 9.219 -13.065 1.00 90.19 196 ASP A O 1
ATOM 1571 N N . LEU A 1 197 ? -2.794 7.516 -14.242 1.00 92.62 197 LEU A N 1
ATOM 1572 C CA . LEU A 1 197 ? -1.597 6.682 -14.219 1.00 92.62 197 LEU A CA 1
ATOM 1573 C C . LEU A 1 197 ? -0.525 7.229 -15.179 1.00 92.62 197 LEU A C 1
ATOM 1575 O O . LEU A 1 197 ? -0.775 7.408 -16.376 1.00 92.62 197 LEU A O 1
ATOM 1579 N N . LYS A 1 198 ? 0.688 7.481 -14.670 1.00 90.88 198 LYS A N 1
ATOM 1580 C CA . LYS A 1 198 ? 1.782 8.095 -15.443 1.00 90.88 198 LYS A CA 1
ATOM 1581 C C . LYS A 1 198 ? 3.104 7.364 -15.266 1.00 90.88 198 LYS A C 1
ATOM 1583 O O . LYS A 1 198 ? 3.505 7.105 -14.142 1.00 90.88 198 LYS A O 1
ATOM 1588 N N . ILE A 1 199 ? 3.833 7.190 -16.370 1.00 94.38 199 ILE A N 1
ATOM 1589 C CA . ILE A 1 199 ? 5.280 6.933 -16.367 1.00 94.38 199 ILE A CA 1
ATOM 1590 C C . ILE A 1 199 ? 5.945 8.284 -16.640 1.00 94.38 199 ILE A C 1
ATOM 1592 O O . ILE A 1 199 ? 5.840 8.812 -17.745 1.00 94.38 199 ILE A O 1
ATOM 1596 N N . GLU A 1 200 ? 6.533 8.890 -15.612 1.00 92.06 200 GLU A N 1
ATOM 1597 C CA . GLU A 1 200 ? 6.983 10.287 -15.652 1.00 92.06 200 GLU A CA 1
ATOM 1598 C C . GLU A 1 200 ? 8.447 10.410 -16.076 1.00 92.06 200 GLU A C 1
ATOM 1600 O O . GLU A 1 200 ? 8.807 11.311 -16.834 1.00 92.06 200 GLU A O 1
ATOM 1605 N N . ARG A 1 201 ? 9.312 9.531 -15.559 1.00 95.12 201 ARG A N 1
ATOM 1606 C CA . ARG A 1 201 ? 10.764 9.583 -15.782 1.00 95.12 201 ARG A CA 1
ATOM 1607 C C . ARG A 1 201 ? 11.360 8.185 -15.838 1.00 95.12 201 ARG A C 1
ATOM 1609 O O . ARG A 1 201 ? 10.781 7.233 -15.320 1.00 95.12 201 ARG A O 1
ATOM 1616 N N . VAL A 1 202 ? 12.547 8.087 -16.422 1.00 97.56 202 VAL A N 1
ATOM 1617 C CA . VAL A 1 202 ? 13.336 6.858 -16.489 1.00 97.56 202 VAL A CA 1
ATOM 1618 C C . VAL A 1 202 ? 14.795 7.161 -16.154 1.00 97.56 202 VAL A C 1
ATOM 1620 O O . VAL A 1 202 ? 15.302 8.242 -16.468 1.00 97.56 202 VAL A O 1
ATOM 1623 N N . ARG A 1 203 ? 15.466 6.202 -15.517 1.00 97.44 203 ARG A N 1
ATOM 1624 C CA . ARG A 1 203 ? 16.921 6.157 -15.391 1.00 97.44 203 ARG A CA 1
ATOM 1625 C C . ARG A 1 203 ? 17.446 4.835 -15.920 1.00 97.44 203 ARG A C 1
ATOM 1627 O O . ARG A 1 203 ? 16.826 3.793 -15.706 1.00 97.44 203 ARG A O 1
ATOM 1634 N N . ILE A 1 204 ? 18.597 4.885 -16.574 1.00 96.56 204 ILE A N 1
ATOM 1635 C CA . ILE A 1 204 ? 19.354 3.700 -16.977 1.00 96.56 204 ILE A CA 1
ATOM 1636 C C . ILE A 1 204 ? 20.784 3.882 -16.498 1.00 96.56 204 ILE A C 1
ATOM 1638 O O . ILE A 1 204 ? 21.392 4.913 -16.764 1.00 96.56 204 ILE A O 1
ATOM 1642 N N . ASP A 1 205 ? 21.304 2.898 -15.767 1.00 95.75 205 ASP A N 1
ATOM 1643 C CA . ASP A 1 205 ? 22.656 2.929 -15.195 1.00 95.75 205 ASP A CA 1
ATOM 1644 C C . ASP A 1 205 ? 22.923 4.196 -14.349 1.00 95.75 205 ASP A C 1
ATOM 1646 O O . ASP A 1 205 ? 24.047 4.678 -14.251 1.00 95.75 205 ASP A O 1
ATOM 1650 N N . GLY A 1 206 ? 21.872 4.731 -13.715 1.00 94.19 206 GLY A N 1
ATOM 1651 C CA . GLY A 1 206 ? 21.915 5.953 -12.902 1.00 94.19 206 GLY A CA 1
ATOM 1652 C C . GLY A 1 206 ? 21.723 7.259 -13.686 1.00 94.19 206 GLY A C 1
ATOM 1653 O O . GLY A 1 206 ? 21.459 8.295 -13.080 1.00 94.19 206 GLY A O 1
ATOM 1654 N N . GLU A 1 207 ? 21.771 7.232 -15.019 1.00 94.62 207 GLU A N 1
ATOM 1655 C CA . GLU A 1 207 ? 21.566 8.418 -15.856 1.00 94.62 207 GLU A CA 1
ATOM 1656 C C . GLU A 1 207 ? 20.072 8.660 -16.101 1.00 94.62 207 GLU A C 1
ATOM 1658 O O . GLU A 1 207 ? 19.359 7.773 -16.569 1.00 94.62 207 GLU A O 1
ATOM 1663 N N . ALA A 1 208 ? 19.584 9.868 -15.801 1.00 95.19 208 ALA A N 1
ATOM 1664 C CA . ALA A 1 208 ? 18.209 10.265 -16.103 1.00 95.19 208 ALA A CA 1
ATOM 1665 C C . ALA A 1 208 ? 18.037 10.538 -17.604 1.00 95.19 208 ALA A C 1
ATOM 1667 O O . ALA A 1 208 ? 18.810 11.293 -18.192 1.00 95.19 208 ALA A O 1
ATOM 1668 N N . LEU A 1 209 ? 16.999 9.960 -18.211 1.00 93.88 209 LEU A N 1
ATOM 1669 C CA . LEU A 1 209 ? 16.742 10.053 -19.650 1.00 93.88 209 LEU A CA 1
ATOM 1670 C C . LEU A 1 209 ? 15.316 10.543 -19.929 1.00 93.88 209 LEU A C 1
ATOM 1672 O O . LEU A 1 209 ? 14.410 10.419 -19.100 1.00 93.88 209 LEU A O 1
ATOM 1676 N N . SER A 1 210 ? 15.110 11.094 -21.125 1.00 91.56 210 SER A N 1
ATOM 1677 C CA . SER A 1 210 ? 13.781 11.468 -21.605 1.00 91.56 210 SER A CA 1
ATOM 1678 C C . SER A 1 210 ? 13.001 10.239 -22.065 1.00 91.56 210 SER A C 1
ATOM 1680 O O . SER A 1 210 ? 13.520 9.389 -22.789 1.00 91.56 210 SER A O 1
ATOM 1682 N N . ILE A 1 211 ? 11.725 10.180 -21.691 1.00 92.88 211 ILE A N 1
ATOM 1683 C CA . ILE A 1 211 ? 10.792 9.178 -22.206 1.00 92.88 211 ILE A CA 1
ATOM 1684 C C . ILE A 1 211 ? 10.408 9.580 -23.629 1.00 92.88 211 ILE A C 1
ATOM 1686 O O . ILE A 1 211 ? 9.792 10.622 -23.847 1.00 92.88 211 ILE A O 1
ATOM 1690 N N . VAL A 1 212 ? 10.780 8.742 -24.593 1.00 92.81 212 VAL A N 1
ATOM 1691 C CA . VAL A 1 212 ? 10.424 8.895 -26.006 1.00 92.81 212 VAL A CA 1
ATOM 1692 C C . VAL A 1 212 ? 9.748 7.605 -26.451 1.00 92.81 212 VAL A C 1
ATOM 1694 O O . VAL A 1 212 ? 10.332 6.526 -26.335 1.00 92.81 212 VAL A O 1
ATOM 1697 N N . GLU A 1 213 ? 8.509 7.704 -26.933 1.00 95.88 213 GLU A N 1
ATOM 1698 C CA . GLU A 1 213 ? 7.770 6.545 -27.442 1.00 95.88 213 GLU A CA 1
ATOM 1699 C C . GLU A 1 213 ? 8.495 5.964 -28.660 1.00 95.88 213 GLU A C 1
ATOM 1701 O O . GLU A 1 213 ? 8.875 6.695 -29.575 1.00 95.88 213 GLU A O 1
ATOM 1706 N N . ASN A 1 214 ? 8.711 4.649 -28.658 1.00 96.25 214 ASN A N 1
ATOM 1707 C CA . ASN A 1 214 ? 9.499 3.923 -29.658 1.00 96.25 214 ASN A CA 1
ATOM 1708 C C . ASN A 1 214 ? 10.944 4.438 -29.826 1.00 96.25 214 ASN A C 1
ATOM 1710 O O . ASN A 1 214 ? 11.607 4.131 -30.822 1.00 96.25 214 ASN A O 1
ATOM 1714 N N . GLY A 1 215 ? 11.449 5.206 -28.855 1.00 96.12 215 GLY A N 1
ATOM 1715 C CA . GLY A 1 215 ? 12.814 5.718 -28.838 1.00 96.12 215 GLY A CA 1
ATOM 1716 C C . GLY A 1 215 ? 13.853 4.624 -28.594 1.00 96.12 215 GLY A C 1
ATOM 1717 O O . GLY A 1 215 ? 13.533 3.496 -28.223 1.00 96.12 215 GLY A O 1
ATOM 1718 N N . THR A 1 216 ? 15.127 4.964 -28.792 1.00 97.50 216 THR A N 1
ATOM 1719 C CA . THR A 1 216 ? 16.257 4.105 -28.406 1.00 97.50 216 THR A CA 1
ATOM 1720 C C . THR A 1 216 ? 16.966 4.728 -27.217 1.00 97.50 216 THR A C 1
ATOM 1722 O O . THR A 1 216 ? 17.422 5.867 -27.297 1.00 97.50 216 THR A O 1
ATOM 1725 N N . LEU A 1 217 ? 17.053 3.974 -26.127 1.00 96.69 217 LEU A N 1
ATOM 1726 C CA . LEU A 1 217 ? 17.828 4.321 -24.949 1.00 96.69 217 LEU A CA 1
ATOM 1727 C C . LEU A 1 217 ? 19.087 3.462 -24.891 1.00 96.69 217 LEU A C 1
ATOM 1729 O O . LEU A 1 217 ? 19.133 2.350 -25.424 1.00 96.69 217 LEU A O 1
ATOM 1733 N N . TYR A 1 218 ? 20.113 3.999 -24.245 1.00 96.25 218 TYR A N 1
ATOM 1734 C CA . TYR A 1 218 ? 21.443 3.416 -24.257 1.00 96.25 218 TYR A CA 1
ATOM 1735 C C . TYR A 1 218 ? 21.892 3.008 -22.861 1.00 96.25 218 TYR A C 1
ATOM 1737 O O . TYR A 1 218 ? 21.567 3.686 -21.891 1.00 96.25 218 TYR A O 1
ATOM 1745 N N . PHE A 1 219 ? 22.667 1.930 -22.782 1.00 96.81 219 PHE A N 1
ATOM 1746 C CA . PHE A 1 219 ? 23.244 1.420 -21.538 1.00 96.81 219 PHE A CA 1
ATOM 1747 C C . PHE A 1 219 ? 24.698 0.981 -21.757 1.00 96.81 219 PHE A C 1
ATOM 1749 O O . PHE A 1 219 ? 25.116 0.741 -22.895 1.00 96.81 219 PHE A O 1
ATOM 1756 N N . THR A 1 220 ? 25.480 0.901 -20.681 1.00 95.81 220 THR A N 1
ATOM 1757 C CA . THR A 1 220 ? 26.912 0.541 -20.737 1.00 95.81 220 THR A CA 1
ATOM 1758 C C . THR A 1 220 ? 27.237 -0.680 -19.887 1.00 95.81 220 THR A C 1
ATOM 1760 O O . THR A 1 220 ? 28.138 -1.448 -20.226 1.00 95.81 220 THR A O 1
ATOM 1763 N N . SER A 1 221 ? 26.489 -0.898 -18.807 1.00 94.00 221 SER A N 1
ATOM 1764 C CA . SER A 1 221 ? 26.703 -2.011 -17.888 1.00 94.00 221 SER A CA 1
ATOM 1765 C C . SER A 1 221 ? 26.416 -3.373 -18.539 1.00 94.00 221 SER A C 1
ATOM 1767 O O . SER A 1 221 ? 25.684 -3.488 -19.526 1.00 94.00 221 SER A O 1
ATOM 1769 N N . ALA A 1 222 ? 26.992 -4.451 -17.995 1.00 93.31 222 ALA A N 1
ATOM 1770 C CA . ALA A 1 222 ? 26.694 -5.806 -18.471 1.00 93.31 222 ALA A CA 1
ATOM 1771 C C . ALA A 1 222 ? 25.196 -6.131 -18.326 1.00 93.31 222 ALA A C 1
ATOM 1773 O O . ALA A 1 222 ? 24.601 -6.691 -19.248 1.00 93.31 222 ALA A O 1
ATOM 1774 N N . ILE A 1 223 ? 24.599 -5.717 -17.203 1.00 93.69 223 ILE A N 1
ATOM 1775 C CA . ILE A 1 223 ? 23.175 -5.824 -16.878 1.00 93.69 223 ILE A CA 1
ATOM 1776 C C . ILE A 1 223 ? 22.651 -4.407 -16.587 1.00 93.69 223 ILE A C 1
ATOM 1778 O O . ILE A 1 223 ? 23.037 -3.851 -15.553 1.00 93.69 223 ILE A O 1
ATOM 1782 N N . PRO A 1 224 ? 21.791 -3.828 -17.450 1.00 95.44 224 PRO A N 1
ATOM 1783 C CA . PRO A 1 224 ? 21.308 -2.461 -17.293 1.00 95.44 224 PRO A CA 1
ATOM 1784 C C . PRO A 1 224 ? 20.492 -2.296 -16.013 1.00 95.44 224 PRO A C 1
ATOM 1786 O O . PRO A 1 224 ? 19.552 -3.051 -15.754 1.00 95.44 224 PRO A O 1
ATOM 1789 N N . LYS A 1 225 ? 20.808 -1.262 -15.231 1.00 95.94 225 LYS A N 1
ATOM 1790 C CA . LYS A 1 225 ? 20.011 -0.880 -14.058 1.00 95.94 225 LYS A CA 1
ATOM 1791 C C . LYS A 1 225 ? 18.915 0.088 -14.478 1.00 95.94 225 LYS A C 1
ATOM 1793 O O . LYS A 1 225 ? 19.177 1.274 -14.658 1.00 95.94 225 LYS A O 1
ATOM 1798 N N . ILE A 1 226 ? 17.703 -0.428 -14.656 1.00 97.12 226 ILE A N 1
ATOM 1799 C CA . ILE A 1 226 ? 16.551 0.343 -15.137 1.00 97.12 226 ILE A CA 1
ATOM 1800 C C . ILE A 1 226 ? 15.672 0.767 -13.956 1.00 97.12 226 ILE A C 1
ATOM 1802 O O . ILE A 1 226 ? 15.137 -0.080 -13.242 1.00 97.12 226 ILE A O 1
ATOM 1806 N N . GLU A 1 227 ? 15.467 2.070 -13.783 1.00 97.75 227 GLU A N 1
ATOM 1807 C CA . GLU A 1 227 ? 14.468 2.610 -12.854 1.00 97.75 227 GLU A CA 1
ATOM 1808 C C . GLU A 1 227 ? 13.418 3.409 -13.609 1.00 97.75 227 GLU A C 1
ATOM 1810 O O . GLU A 1 227 ? 13.750 4.193 -14.499 1.00 97.75 227 GLU A O 1
ATOM 1815 N N . ILE A 1 228 ? 12.155 3.273 -13.215 1.00 97.81 228 ILE A N 1
ATOM 1816 C CA . ILE A 1 228 ? 11.089 4.158 -13.690 1.00 97.81 228 ILE A CA 1
ATOM 1817 C C . ILE A 1 228 ? 10.479 4.926 -12.532 1.00 97.81 228 ILE A C 1
ATOM 1819 O O . ILE A 1 228 ? 10.310 4.397 -11.438 1.00 97.81 228 ILE A O 1
ATOM 1823 N N . ASN A 1 229 ? 10.116 6.174 -12.788 1.00 96.06 229 ASN A N 1
ATOM 1824 C CA . ASN A 1 229 ? 9.316 6.967 -11.879 1.00 96.06 229 ASN A CA 1
ATOM 1825 C C . ASN A 1 229 ? 7.861 6.911 -12.335 1.00 96.06 229 ASN A C 1
ATOM 1827 O O . ASN A 1 229 ? 7.543 7.390 -13.426 1.00 96.06 229 ASN A O 1
ATOM 1831 N N . THR A 1 230 ? 6.998 6.296 -11.533 1.00 94.69 230 THR A N 1
ATOM 1832 C CA . THR A 1 230 ? 5.589 6.095 -11.883 1.00 94.69 230 THR A CA 1
ATOM 1833 C C . THR A 1 230 ? 4.705 6.199 -10.651 1.00 94.69 230 THR A C 1
ATOM 1835 O O . THR A 1 230 ? 5.120 5.842 -9.556 1.00 94.69 230 THR A O 1
ATOM 1838 N N . ARG A 1 231 ? 3.497 6.729 -10.819 1.00 92.56 231 ARG A N 1
ATOM 1839 C CA . ARG A 1 231 ? 2.450 6.833 -9.787 1.00 92.56 231 ARG A CA 1
ATOM 1840 C C . ARG A 1 231 ? 1.141 7.241 -10.455 1.00 92.56 231 ARG A C 1
ATOM 1842 O O . ARG A 1 231 ? 1.154 7.686 -11.609 1.00 92.56 231 ARG A O 1
ATOM 1849 N N . LEU A 1 232 ? 0.036 7.181 -9.723 1.00 91.25 232 LEU A N 1
ATOM 1850 C CA . LEU A 1 232 ? -1.154 7.929 -10.110 1.00 91.25 232 LEU A CA 1
ATOM 1851 C C . LEU A 1 232 ? -1.038 9.335 -9.529 1.00 91.25 232 LEU A C 1
ATOM 1853 O O . LEU A 1 232 ? -0.852 9.510 -8.322 1.00 91.25 232 LEU A O 1
ATOM 1857 N N . SER A 1 233 ? -1.151 10.342 -10.388 1.00 85.75 233 SER A N 1
ATOM 1858 C CA . SER A 1 233 ? -1.205 11.742 -9.968 1.00 85.75 233 SER A CA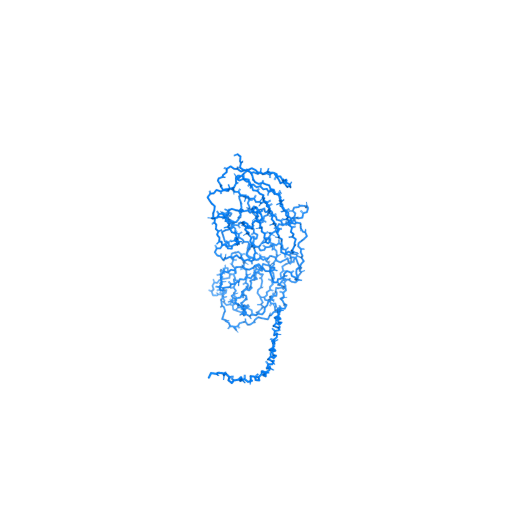 1
ATOM 1859 C C . SER A 1 233 ? -2.132 12.544 -10.869 1.00 85.75 233 SER A C 1
ATOM 1861 O O . SER A 1 233 ? -2.196 12.325 -12.081 1.00 85.75 233 SER A O 1
ATOM 1863 N N . ASN A 1 234 ? -2.853 13.506 -10.300 1.00 78.88 234 ASN A N 1
ATOM 1864 C CA . ASN A 1 234 ? -3.685 14.401 -11.093 1.00 78.88 234 ASN A CA 1
ATOM 1865 C C . ASN A 1 234 ? -2.825 15.443 -11.847 1.00 78.88 234 ASN A C 1
ATOM 1867 O O . ASN A 1 234 ? -1.588 15.434 -11.809 1.00 78.88 234 ASN A O 1
ATOM 1871 N N . ARG A 1 235 ? -3.473 16.359 -12.577 1.00 64.06 235 ARG A N 1
ATOM 1872 C CA . ARG A 1 235 ? -2.783 17.390 -13.377 1.00 64.06 235 ARG A CA 1
ATOM 1873 C C . ARG A 1 235 ? -2.027 18.432 -12.547 1.00 64.06 235 ARG A C 1
ATOM 1875 O O . ARG A 1 235 ? -1.078 19.011 -13.059 1.00 64.06 235 ARG A O 1
ATOM 1882 N N . THR A 1 236 ? -2.415 18.655 -11.292 1.00 61.12 236 THR A N 1
ATOM 1883 C CA . THR A 1 236 ? -1.731 19.573 -10.365 1.00 61.12 236 THR A CA 1
ATOM 1884 C C . THR A 1 236 ? -0.632 18.875 -9.557 1.00 61.12 236 THR A C 1
ATOM 1886 O O . THR A 1 236 ? -0.018 19.501 -8.697 1.00 61.12 236 THR A O 1
ATOM 1889 N N . GLY A 1 237 ? -0.371 17.585 -9.817 1.00 58.84 237 GLY A N 1
ATOM 1890 C CA . GLY A 1 237 ? 0.569 16.770 -9.041 1.00 58.84 237 GLY A CA 1
ATOM 1891 C C . GLY A 1 237 ? 0.039 16.376 -7.656 1.00 58.84 237 GLY A C 1
ATOM 1892 O O . GLY A 1 237 ? 0.797 15.878 -6.827 1.00 58.84 237 GLY A O 1
ATOM 1893 N N . GLN A 1 238 ? -1.250 16.606 -7.396 1.00 55.47 238 GLN A N 1
ATOM 1894 C CA . GLN A 1 238 ? -1.950 16.151 -6.200 1.00 55.47 238 GLN A CA 1
ATOM 1895 C C . GLN A 1 238 ? -2.482 14.722 -6.432 1.00 55.47 238 GLN A C 1
ATOM 1897 O O . GLN A 1 238 ? -2.856 14.346 -7.543 1.00 55.47 238 GLN A O 1
ATOM 1902 N N . GLY A 1 239 ? -2.486 13.900 -5.384 1.00 61.81 239 GLY A N 1
ATOM 1903 C CA . GLY A 1 239 ? -2.636 12.447 -5.509 1.00 61.81 239 GLY A CA 1
ATOM 1904 C C . GLY A 1 239 ? -1.276 11.788 -5.742 1.00 61.81 239 GLY A C 1
ATOM 1905 O O . GLY A 1 239 ? -0.567 12.106 -6.696 1.00 61.81 239 GLY A O 1
ATOM 1906 N N . LYS A 1 240 ? -0.888 10.927 -4.805 1.00 74.75 240 LYS A N 1
ATOM 1907 C CA . LYS A 1 240 ? 0.407 10.241 -4.759 1.00 74.75 240 LYS A CA 1
ATOM 1908 C C . LYS A 1 240 ? 0.138 8.746 -4.615 1.00 74.75 240 LYS A C 1
ATOM 1910 O O . LYS A 1 240 ? 0.650 8.134 -3.697 1.00 74.75 240 LYS A O 1
ATOM 1915 N N . TYR A 1 241 ? -0.737 8.187 -5.451 1.00 87.19 241 TYR A N 1
ATOM 1916 C CA . TYR A 1 241 ? -1.130 6.793 -5.266 1.00 87.19 241 TYR A CA 1
ATOM 1917 C C . TYR A 1 241 ? -0.117 5.855 -5.915 1.00 87.19 241 TYR A C 1
ATOM 1919 O O . TYR A 1 241 ? 0.371 6.115 -7.023 1.00 87.19 241 TYR A O 1
ATOM 1927 N N . GLY A 1 242 ? 0.209 4.782 -5.204 1.00 89.75 242 GLY A N 1
ATOM 1928 C CA . GLY A 1 242 ? 0.996 3.663 -5.699 1.00 89.75 242 GLY A CA 1
ATOM 1929 C C . GLY A 1 242 ? 0.318 2.958 -6.872 1.00 89.75 242 GLY A C 1
ATOM 1930 O O . GLY A 1 242 ? -0.861 3.151 -7.158 1.00 89.75 242 GLY A O 1
ATOM 1931 N N . VAL A 1 243 ? 1.099 2.159 -7.591 1.00 95.31 243 VAL A N 1
ATOM 1932 C CA . VAL A 1 243 ? 0.623 1.346 -8.716 1.00 95.31 243 VAL A CA 1
ATOM 1933 C C . VAL A 1 243 ? 0.394 -0.089 -8.250 1.00 95.31 243 VAL A C 1
ATOM 1935 O O . VAL A 1 243 ? 1.059 -0.541 -7.321 1.00 95.31 243 VAL A O 1
ATOM 1938 N N . LYS A 1 244 ? -0.478 -0.834 -8.931 1.00 97.06 244 LYS A N 1
ATOM 1939 C CA . LYS A 1 244 ? -0.716 -2.251 -8.637 1.00 97.06 244 LYS A CA 1
ATOM 1940 C C . LYS A 1 244 ? 0.394 -3.137 -9.187 1.00 97.06 244 LYS A C 1
ATOM 1942 O O . LYS A 1 244 ? 0.871 -4.046 -8.508 1.00 97.06 244 LYS A O 1
ATOM 1947 N N . ALA A 1 245 ? 0.795 -2.899 -10.433 1.00 98.38 245 ALA A N 1
ATOM 1948 C CA . ALA A 1 245 ? 1.797 -3.723 -11.091 1.00 98.38 245 ALA A CA 1
ATOM 1949 C C . ALA A 1 245 ? 2.687 -2.920 -12.035 1.00 98.38 245 ALA A C 1
ATOM 1951 O O . ALA A 1 245 ? 2.266 -1.938 -12.647 1.00 98.38 245 ALA A O 1
ATOM 1952 N N . ILE A 1 246 ? 3.927 -3.388 -12.170 1.00 98.62 246 ILE A N 1
ATOM 1953 C CA . ILE A 1 246 ? 4.870 -2.945 -13.193 1.00 98.62 246 ILE A CA 1
ATOM 1954 C C . ILE A 1 246 ? 5.453 -4.190 -13.841 1.00 98.62 246 ILE A C 1
ATOM 1956 O O . ILE A 1 246 ? 6.148 -4.967 -13.185 1.00 98.62 246 ILE A O 1
ATOM 1960 N N . THR A 1 247 ? 5.197 -4.356 -15.132 1.00 98.75 247 THR A N 1
ATOM 1961 C CA . THR A 1 247 ? 5.672 -5.486 -15.925 1.00 98.75 247 THR A CA 1
ATOM 1962 C C . THR A 1 247 ? 6.616 -4.986 -17.013 1.00 98.75 247 THR A C 1
ATOM 1964 O O . THR A 1 247 ? 6.242 -4.170 -17.856 1.00 98.75 247 THR A O 1
ATOM 1967 N N . PHE A 1 248 ? 7.850 -5.475 -17.002 1.00 98.62 248 PHE A N 1
ATOM 1968 C CA . PHE A 1 248 ? 8.876 -5.191 -17.995 1.00 98.62 248 PHE A CA 1
ATOM 1969 C C . PHE A 1 248 ? 9.032 -6.383 -18.934 1.00 98.62 248 PHE A C 1
ATOM 1971 O O . PHE A 1 248 ? 9.264 -7.507 -18.494 1.00 98.62 248 PHE A O 1
ATOM 1978 N N . TYR A 1 249 ? 8.927 -6.115 -20.229 1.00 98.62 249 TYR A N 1
ATOM 1979 C CA . TYR A 1 249 ? 9.083 -7.079 -21.304 1.00 98.62 249 TYR A CA 1
ATOM 1980 C C . TYR A 1 249 ? 10.371 -6.825 -22.077 1.00 98.62 249 TYR A C 1
ATOM 1982 O O . TYR A 1 249 ? 10.714 -5.675 -22.373 1.00 98.62 249 TYR A O 1
ATOM 1990 N N . VAL A 1 250 ? 11.027 -7.913 -22.473 1.00 98.00 250 VAL A N 1
ATOM 1991 C CA . VAL A 1 250 ? 12.216 -7.916 -23.331 1.00 98.00 250 VAL A CA 1
ATOM 1992 C C . VAL A 1 250 ? 11.976 -8.914 -24.456 1.00 98.00 250 VAL A C 1
ATOM 1994 O O . VAL A 1 250 ? 11.814 -10.102 -24.195 1.00 98.00 250 VAL A O 1
ATOM 1997 N N . ASN A 1 251 ? 11.945 -8.438 -25.702 1.00 97.00 251 ASN A N 1
ATOM 1998 C CA . ASN A 1 251 ? 11.646 -9.242 -26.893 1.00 97.00 251 ASN A CA 1
ATOM 1999 C C . ASN A 1 251 ? 10.383 -10.113 -26.705 1.00 97.00 251 ASN A C 1
ATOM 2001 O O . ASN A 1 251 ? 10.426 -11.326 -26.888 1.00 97.00 251 ASN A O 1
ATOM 2005 N N . GLU A 1 252 ? 9.276 -9.483 -26.292 1.00 95.50 252 GLU A N 1
ATOM 2006 C CA . GLU A 1 252 ? 7.968 -10.099 -25.981 1.00 95.50 252 GLU A CA 1
ATOM 2007 C C . GLU A 1 252 ? 7.905 -11.026 -24.754 1.00 95.50 252 GLU A C 1
ATOM 2009 O O . GLU A 1 252 ? 6.808 -11.351 -24.303 1.00 95.50 252 GLU A O 1
ATOM 2014 N N . ALA A 1 253 ? 9.031 -11.406 -24.147 1.00 96.88 253 ALA A N 1
ATOM 2015 C CA . ALA A 1 253 ? 9.023 -12.186 -22.912 1.00 96.88 253 ALA A CA 1
ATOM 2016 C C . ALA A 1 253 ? 8.745 -11.289 -21.698 1.00 96.88 253 ALA A C 1
ATOM 2018 O O . ALA A 1 253 ? 9.392 -10.250 -21.545 1.00 96.88 253 ALA A O 1
ATOM 2019 N N . GLU A 1 254 ? 7.827 -11.702 -20.816 1.00 97.69 254 GLU A N 1
ATOM 2020 C CA . GLU A 1 254 ? 7.662 -11.095 -19.489 1.00 97.69 254 GLU A CA 1
ATOM 2021 C C . GLU A 1 254 ? 8.948 -11.321 -18.688 1.00 97.69 254 GLU A C 1
ATOM 2023 O O . GLU A 1 254 ? 9.261 -12.434 -18.267 1.00 97.69 254 GLU A O 1
ATOM 2028 N N . PHE A 1 255 ? 9.736 -10.260 -18.548 1.00 97.00 255 PHE A N 1
ATOM 2029 C CA . PHE A 1 255 ? 11.121 -10.343 -18.110 1.00 97.00 255 PHE A CA 1
ATOM 2030 C C . PHE A 1 255 ? 11.280 -10.029 -16.621 1.00 97.00 255 PHE A C 1
ATOM 2032 O O . PHE A 1 255 ? 12.082 -10.648 -15.917 1.00 97.00 255 PHE A O 1
ATOM 2039 N N . TYR A 1 256 ? 10.509 -9.064 -16.130 1.00 98.06 256 TYR A N 1
ATOM 2040 C CA . TYR A 1 256 ? 10.505 -8.666 -14.731 1.00 98.06 256 TYR A CA 1
ATOM 2041 C C . TYR A 1 256 ? 9.123 -8.152 -14.345 1.00 98.06 256 TYR A C 1
ATOM 2043 O O . TYR A 1 256 ? 8.520 -7.403 -15.112 1.00 98.06 256 TYR A O 1
ATOM 2051 N N . LYS A 1 257 ? 8.624 -8.521 -13.166 1.00 98.12 257 LYS A N 1
ATOM 2052 C CA . LYS A 1 257 ? 7.314 -8.066 -12.695 1.00 98.12 257 LYS A CA 1
ATOM 2053 C C . LYS A 1 257 ? 7.315 -7.780 -11.207 1.00 98.12 257 LYS A C 1
ATOM 2055 O O . LYS A 1 257 ? 7.625 -8.659 -10.402 1.00 98.12 257 LYS A O 1
ATOM 2060 N N . ILE A 1 258 ? 6.897 -6.564 -10.874 1.00 98.25 258 ILE A N 1
ATOM 2061 C CA . ILE A 1 258 ? 6.514 -6.150 -9.526 1.00 98.25 258 ILE A CA 1
ATOM 2062 C C . ILE A 1 258 ? 4.987 -6.197 -9.464 1.00 98.25 258 ILE A C 1
ATOM 2064 O O . ILE A 1 258 ? 4.323 -5.626 -10.329 1.00 98.25 258 ILE A O 1
ATOM 2068 N N . LEU A 1 259 ? 4.438 -6.882 -8.466 1.00 98.19 259 LEU A N 1
ATOM 2069 C CA . LEU A 1 259 ? 3.008 -7.055 -8.243 1.00 98.19 259 LEU A CA 1
ATOM 2070 C C . LEU A 1 259 ? 2.680 -6.822 -6.764 1.00 98.19 259 LEU A C 1
ATOM 2072 O O . LEU A 1 259 ? 3.041 -7.626 -5.903 1.00 98.19 259 LEU A O 1
ATOM 2076 N N . PHE A 1 260 ? 1.954 -5.743 -6.483 1.00 98.00 260 PHE A N 1
ATOM 2077 C CA . PHE A 1 260 ? 1.530 -5.326 -5.147 1.00 98.00 260 PHE A CA 1
ATOM 2078 C C . PHE A 1 260 ? 0.189 -5.945 -4.740 1.00 98.00 260 PHE A C 1
ATOM 2080 O O . PHE A 1 260 ? -0.688 -5.272 -4.211 1.00 98.00 260 PHE A O 1
ATOM 2087 N N . ASP A 1 261 ? 0.023 -7.246 -4.968 1.00 97.94 261 ASP A N 1
ATOM 2088 C CA . ASP A 1 261 ? -1.121 -7.988 -4.424 1.00 97.94 261 ASP A CA 1
ATOM 2089 C C . ASP A 1 261 ? -0.841 -8.438 -2.988 1.00 97.94 261 ASP A C 1
ATOM 2091 O O . ASP A 1 261 ? -1.741 -8.471 -2.148 1.00 97.94 261 ASP A O 1
ATOM 2095 N N . ARG A 1 262 ? 0.416 -8.810 -2.711 1.00 98.19 262 ARG A N 1
ATOM 2096 C CA . ARG A 1 262 ? 0.866 -9.310 -1.412 1.00 98.19 262 ARG A CA 1
ATOM 2097 C C . ARG A 1 262 ? 2.313 -8.921 -1.134 1.00 98.19 262 ARG A C 1
ATOM 2099 O O . ARG A 1 262 ? 3.137 -8.944 -2.046 1.00 98.19 262 ARG A O 1
ATOM 2106 N N . ILE A 1 263 ? 2.629 -8.630 0.125 1.00 98.19 263 ILE A N 1
ATOM 2107 C CA . ILE A 1 263 ? 3.982 -8.303 0.596 1.00 98.19 263 ILE A CA 1
ATOM 2108 C C . ILE A 1 263 ? 4.276 -9.143 1.849 1.00 98.19 263 ILE A C 1
ATOM 2110 O O . ILE A 1 263 ? 3.544 -9.031 2.832 1.00 98.19 263 ILE A O 1
ATOM 2114 N N . PRO A 1 264 ? 5.323 -9.987 1.857 1.00 97.81 264 PRO A N 1
ATOM 2115 C CA . PRO A 1 264 ? 5.734 -10.727 3.044 1.00 97.81 264 PRO A CA 1
ATOM 2116 C C . PRO A 1 264 ? 6.081 -9.770 4.182 1.00 97.81 264 PRO A C 1
ATOM 2118 O O . PRO A 1 264 ? 6.712 -8.741 3.953 1.00 97.81 264 PRO A O 1
ATOM 2121 N N . ARG A 1 265 ? 5.745 -10.121 5.423 1.00 96.81 265 ARG A N 1
ATOM 2122 C CA . ARG A 1 265 ? 5.996 -9.290 6.609 1.00 96.81 265 ARG A CA 1
ATOM 2123 C C . ARG A 1 265 ? 7.456 -8.863 6.714 1.00 96.81 265 ARG A C 1
ATOM 2125 O O . ARG A 1 265 ? 7.738 -7.690 6.925 1.00 96.81 265 ARG A O 1
ATOM 2132 N N . LYS A 1 266 ? 8.387 -9.788 6.469 1.00 95.31 266 LYS A N 1
ATOM 2133 C CA . LYS A 1 266 ? 9.835 -9.513 6.456 1.00 95.31 266 LYS A CA 1
ATOM 2134 C C . LYS A 1 266 ? 10.285 -8.523 5.371 1.00 95.31 266 LYS A C 1
ATOM 2136 O O . LYS A 1 266 ? 11.411 -8.043 5.420 1.00 95.31 266 LYS A O 1
ATOM 2141 N N . MET A 1 267 ? 9.447 -8.248 4.371 1.00 95.12 267 MET A N 1
ATOM 2142 C CA . MET A 1 267 ? 9.726 -7.270 3.321 1.00 95.12 267 MET A CA 1
ATOM 2143 C C . MET A 1 267 ? 9.190 -5.878 3.653 1.00 95.12 267 MET A C 1
ATOM 2145 O O . MET A 1 267 ? 9.629 -4.934 3.005 1.00 95.12 267 MET A O 1
ATOM 2149 N N . LEU A 1 268 ? 8.297 -5.716 4.642 1.00 94.38 268 LEU A N 1
ATOM 2150 C CA . LEU A 1 268 ? 7.655 -4.425 4.922 1.00 94.38 268 LEU A CA 1
ATOM 2151 C C . LEU A 1 268 ? 8.651 -3.292 5.182 1.00 94.38 268 LEU A C 1
ATOM 2153 O O . LEU A 1 268 ? 8.449 -2.202 4.663 1.00 94.38 268 LEU A O 1
ATOM 2157 N N . GLU A 1 269 ? 9.732 -3.549 5.916 1.00 94.06 269 GLU A N 1
ATOM 2158 C CA . GLU A 1 269 ? 10.790 -2.566 6.209 1.00 94.06 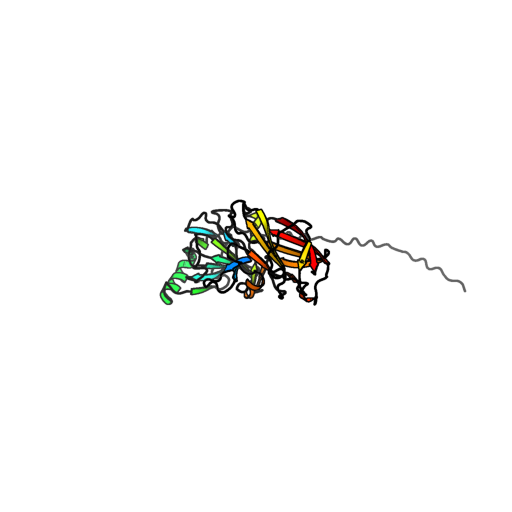269 GLU A CA 1
ATOM 2159 C C . GLU A 1 269 ? 11.931 -2.574 5.178 1.00 94.06 269 GLU A C 1
ATOM 2161 O O . GLU A 1 269 ? 12.857 -1.780 5.264 1.00 94.06 269 GLU A O 1
ATOM 2166 N N . ASN A 1 270 ? 11.862 -3.446 4.170 1.00 93.19 270 ASN A N 1
ATOM 2167 C CA . ASN A 1 270 ? 12.891 -3.608 3.140 1.00 93.19 270 ASN A CA 1
ATOM 2168 C C . ASN A 1 270 ? 12.443 -3.008 1.795 1.00 93.19 270 ASN A C 1
ATOM 2170 O O . ASN A 1 270 ? 12.660 -3.588 0.725 1.00 93.19 270 ASN A O 1
ATOM 2174 N N . GLY A 1 271 ? 11.810 -1.833 1.844 1.00 93.75 271 GLY A N 1
ATOM 2175 C CA . GLY A 1 271 ? 11.328 -1.099 0.672 1.00 93.75 271 GLY A CA 1
ATOM 2176 C C . GLY A 1 271 ? 12.435 -0.772 -0.326 1.00 93.75 271 GLY A C 1
ATOM 2177 O O . GLY A 1 271 ? 12.199 -0.810 -1.535 1.00 93.75 271 GLY A O 1
ATOM 2178 N N . ASP A 1 272 ? 13.667 -0.572 0.149 1.00 93.44 272 ASP A N 1
ATOM 2179 C CA . ASP A 1 272 ? 14.813 -0.193 -0.684 1.00 93.44 272 ASP A CA 1
ATOM 2180 C C . ASP A 1 272 ? 15.199 -1.272 -1.699 1.00 93.44 272 ASP A C 1
ATOM 2182 O O . ASP A 1 272 ? 15.904 -0.995 -2.670 1.00 93.44 272 ASP A O 1
ATOM 2186 N N . VAL A 1 273 ? 14.718 -2.507 -1.535 1.00 93.38 273 VAL A N 1
ATOM 2187 C CA . VAL A 1 273 ? 14.868 -3.556 -2.553 1.00 93.38 273 VAL A CA 1
ATOM 2188 C C . VAL A 1 273 ? 14.085 -3.204 -3.821 1.00 93.38 273 VAL A C 1
ATOM 2190 O O . VAL A 1 273 ? 14.554 -3.470 -4.927 1.00 93.38 273 VAL A O 1
ATOM 2193 N N . VAL A 1 274 ? 12.912 -2.589 -3.672 1.00 95.88 274 VAL A N 1
ATOM 2194 C CA . VAL A 1 274 ? 11.991 -2.255 -4.767 1.00 95.88 274 VAL A CA 1
ATOM 2195 C C . VAL A 1 274 ? 12.121 -0.793 -5.177 1.00 95.88 274 VAL A C 1
ATOM 2197 O O . VAL A 1 274 ? 12.012 -0.482 -6.363 1.00 95.88 274 VAL A O 1
ATOM 2200 N N . PHE A 1 275 ? 12.386 0.102 -4.227 1.00 96.00 275 PHE A N 1
ATOM 2201 C CA . PHE A 1 275 ? 12.430 1.535 -4.472 1.00 96.00 275 PHE A CA 1
ATOM 2202 C C . PHE A 1 275 ? 13.843 2.057 -4.772 1.00 96.00 275 PHE A C 1
ATOM 2204 O O . PHE A 1 275 ? 14.839 1.665 -4.162 1.00 96.00 275 PHE A O 1
ATOM 2211 N N . GLY A 1 276 ? 13.916 2.928 -5.779 1.00 94.50 276 GLY A N 1
ATOM 2212 C CA . GLY A 1 276 ? 15.087 3.644 -6.288 1.00 94.50 276 GLY A CA 1
ATOM 2213 C C . GLY A 1 276 ? 15.485 4.841 -5.436 1.00 94.50 276 GLY A C 1
ATOM 2214 O O . GLY A 1 276 ? 14.708 5.326 -4.609 1.00 94.50 276 GLY A O 1
ATOM 2215 N N . GLU A 1 277 ? 16.681 5.367 -5.693 1.00 91.62 277 GLU A N 1
ATOM 2216 C CA . GLU A 1 277 ? 17.193 6.558 -5.013 1.00 91.62 277 GLU A CA 1
ATOM 2217 C C . GLU A 1 277 ? 16.268 7.773 -5.211 1.00 91.62 277 GLU A C 1
ATOM 2219 O O . GLU A 1 277 ? 15.817 8.085 -6.323 1.00 91.62 277 GLU A O 1
ATOM 2224 N N . GLY A 1 278 ? 16.015 8.490 -4.113 1.00 90.50 278 GLY A N 1
ATOM 2225 C CA . GLY A 1 278 ? 15.129 9.652 -4.076 1.00 90.50 278 GLY A CA 1
ATOM 2226 C C . GLY A 1 278 ? 13.646 9.295 -3.967 1.00 90.50 278 GLY A C 1
ATOM 2227 O O . GLY A 1 278 ? 12.802 10.189 -4.102 1.00 90.50 278 GLY A O 1
ATOM 2228 N N . SER A 1 279 ? 13.314 8.018 -3.749 1.00 93.31 279 SER A N 1
ATOM 2229 C CA . SER A 1 279 ? 11.946 7.623 -3.422 1.00 93.31 279 SER A CA 1
ATOM 2230 C C . SER A 1 279 ? 11.530 8.129 -2.039 1.00 93.31 279 SER A C 1
ATOM 2232 O O . SER A 1 279 ? 12.353 8.256 -1.139 1.00 93.31 279 SER A O 1
ATOM 2234 N N . ASN A 1 280 ? 10.258 8.484 -1.892 1.00 90.06 280 ASN A N 1
ATOM 2235 C CA . ASN A 1 280 ? 9.637 8.904 -0.634 1.00 90.06 280 ASN A CA 1
ATOM 2236 C C . ASN A 1 280 ? 8.109 8.780 -0.749 1.00 90.06 280 ASN A C 1
ATOM 2238 O O . ASN A 1 280 ? 7.618 8.408 -1.810 1.00 90.06 280 ASN A O 1
ATOM 2242 N N . HIS A 1 281 ? 7.363 9.216 0.276 1.00 85.62 281 HIS A N 1
ATOM 2243 C CA . HIS A 1 281 ? 5.885 9.216 0.359 1.00 85.62 281 HIS A CA 1
ATOM 2244 C C . HIS A 1 281 ? 5.128 9.881 -0.809 1.00 85.62 281 HIS A C 1
ATOM 2246 O O . HIS A 1 281 ? 3.902 9.898 -0.831 1.00 85.62 281 HIS A O 1
ATOM 2252 N N . SER A 1 282 ? 5.828 10.504 -1.752 1.00 85.88 282 SER A N 1
ATOM 2253 C CA . SER A 1 282 ? 5.240 11.199 -2.890 1.00 85.88 282 SER A CA 1
ATOM 2254 C C . SER A 1 282 ? 5.878 10.920 -4.226 1.00 85.88 282 SER A C 1
ATOM 2256 O O . SER A 1 282 ? 5.342 11.339 -5.246 1.00 85.88 282 SER A O 1
ATOM 2258 N N . ASN A 1 283 ? 7.033 10.279 -4.239 1.00 89.62 283 ASN A N 1
ATOM 2259 C CA . ASN A 1 283 ? 7.872 10.154 -5.406 1.00 89.62 283 ASN A CA 1
ATOM 2260 C C . ASN A 1 283 ? 8.381 8.724 -5.440 1.00 89.62 283 ASN A C 1
ATOM 2262 O O . ASN A 1 283 ? 9.146 8.353 -4.562 1.00 89.62 283 ASN A O 1
ATOM 2266 N N . TYR A 1 284 ? 7.963 7.930 -6.420 1.00 93.69 284 TYR A N 1
ATOM 2267 C CA . TYR A 1 284 ? 8.253 6.498 -6.427 1.00 93.69 284 TYR A CA 1
ATOM 2268 C C . TYR A 1 284 ? 9.135 6.162 -7.617 1.00 93.69 284 TYR A C 1
ATOM 2270 O O . TYR A 1 284 ? 8.684 6.189 -8.761 1.00 93.69 284 TYR A O 1
ATOM 2278 N N . TRP A 1 285 ? 10.411 5.890 -7.356 1.00 96.19 285 TRP A N 1
ATOM 2279 C CA . TRP A 1 285 ? 11.289 5.244 -8.322 1.00 96.19 285 TRP A CA 1
ATOM 2280 C C . TRP A 1 285 ? 11.221 3.744 -8.086 1.00 96.19 285 TRP A C 1
ATOM 2282 O O . TRP A 1 285 ? 11.468 3.304 -6.975 1.00 96.19 285 TRP A O 1
ATOM 2292 N N . TYR A 1 286 ? 10.902 2.957 -9.103 1.00 97.50 286 TYR A N 1
ATOM 2293 C CA . TYR A 1 286 ? 10.855 1.502 -9.010 1.00 97.50 286 TYR A CA 1
ATOM 2294 C C . TYR A 1 286 ? 12.064 0.909 -9.715 1.00 97.50 286 TYR A C 1
ATOM 2296 O O . TYR A 1 286 ? 12.294 1.185 -10.894 1.00 97.50 286 TYR A O 1
ATOM 2304 N N . LYS A 1 287 ? 12.818 0.079 -8.996 1.00 97.38 287 LYS A N 1
ATOM 2305 C CA . LYS A 1 287 ? 13.934 -0.705 -9.520 1.00 97.38 287 LYS A CA 1
ATOM 2306 C C . LYS A 1 287 ? 13.382 -1.889 -10.299 1.00 97.38 287 LYS A C 1
ATOM 2308 O O . LYS A 1 287 ? 12.788 -2.794 -9.725 1.00 97.38 287 LYS A O 1
ATOM 2313 N N . LEU A 1 288 ? 13.645 -1.931 -11.599 1.00 97.25 288 LEU A N 1
ATOM 2314 C CA . LEU A 1 288 ? 13.292 -3.070 -12.451 1.00 97.25 288 LEU A CA 1
ATOM 2315 C C . LEU A 1 288 ? 14.447 -4.067 -12.585 1.00 97.25 288 LEU A C 1
ATOM 2317 O O . LEU A 1 288 ? 14.535 -4.753 -13.593 1.00 97.25 288 LEU A O 1
ATOM 2321 N N . TYR A 1 289 ? 15.355 -4.108 -11.603 1.00 94.44 289 TYR A N 1
ATOM 2322 C CA . TYR A 1 289 ? 16.604 -4.887 -11.623 1.00 94.44 289 TYR A CA 1
ATOM 2323 C C . TYR A 1 289 ? 16.988 -5.461 -10.251 1.00 94.44 289 TYR A C 1
ATOM 2325 O O . TYR A 1 289 ? 18.139 -5.854 -10.049 1.00 94.44 289 TYR A O 1
ATOM 2333 N N . ALA A 1 290 ? 16.074 -5.489 -9.275 1.00 87.62 290 ALA A N 1
ATOM 2334 C CA . ALA A 1 290 ? 16.422 -6.021 -7.961 1.00 87.62 290 ALA A CA 1
ATOM 2335 C C . ALA A 1 290 ? 16.840 -7.498 -8.067 1.00 87.62 290 ALA A C 1
ATOM 2337 O O . ALA A 1 290 ? 16.248 -8.276 -8.818 1.00 87.62 290 ALA A O 1
ATOM 2338 N N . SER A 1 291 ? 17.853 -7.896 -7.300 1.00 77.94 291 SER A N 1
ATOM 2339 C CA . SER A 1 291 ? 18.426 -9.248 -7.337 1.00 77.94 291 SER A CA 1
ATOM 2340 C C . SER A 1 291 ? 17.576 -10.300 -6.611 1.00 77.94 291 SER A C 1
ATOM 2342 O O . SER A 1 291 ? 17.852 -11.495 -6.709 1.00 77.94 291 SER A O 1
ATOM 2344 N N . LEU A 1 292 ? 16.531 -9.888 -5.892 1.00 82.25 292 LEU A N 1
ATOM 2345 C CA . LEU A 1 292 ? 15.649 -10.764 -5.124 1.00 82.25 292 LEU A CA 1
ATOM 2346 C C . LEU A 1 292 ? 14.527 -11.353 -6.005 1.00 82.25 292 LEU A C 1
ATOM 2348 O O . LEU A 1 292 ? 14.066 -10.718 -6.950 1.00 82.25 292 LEU A O 1
ATOM 2352 N N . GLN A 1 293 ? 14.096 -12.586 -5.715 1.00 86.31 293 GLN A N 1
ATOM 2353 C CA . GLN A 1 293 ? 12.865 -13.165 -6.281 1.00 86.31 293 GLN A CA 1
ATOM 2354 C C . GLN A 1 293 ? 11.979 -13.562 -5.114 1.00 86.31 293 GLN A C 1
ATOM 2356 O O . GLN A 1 293 ? 12.029 -14.682 -4.618 1.00 86.31 293 GLN A O 1
ATOM 2361 N N . GLU A 1 294 ? 11.260 -12.567 -4.638 1.00 90.88 294 GLU A N 1
ATOM 2362 C CA . GLU A 1 294 ? 10.345 -12.632 -3.519 1.00 90.88 294 GLU A CA 1
ATOM 2363 C C . GLU A 1 294 ? 9.334 -11.511 -3.723 1.00 90.88 294 GLU A C 1
ATOM 2365 O O . GLU A 1 294 ? 9.683 -10.453 -4.255 1.00 90.88 294 GLU A O 1
ATOM 2370 N N . LYS A 1 295 ? 8.087 -11.736 -3.309 1.00 95.62 295 LYS A N 1
ATOM 2371 C CA . LYS A 1 295 ? 7.028 -10.730 -3.382 1.00 95.62 295 LYS A CA 1
ATOM 2372 C C . LYS A 1 295 ? 7.503 -9.395 -2.763 1.00 95.62 295 LYS A C 1
ATOM 2374 O O . LYS A 1 295 ? 8.125 -9.416 -1.702 1.00 95.62 295 LYS A O 1
ATOM 2379 N N . PRO A 1 296 ? 7.223 -8.249 -3.410 1.00 96.69 296 PRO A N 1
ATOM 2380 C CA . PRO A 1 296 ? 6.326 -8.088 -4.561 1.00 96.69 296 PRO A CA 1
ATOM 2381 C C . PRO A 1 296 ? 6.959 -8.409 -5.932 1.00 96.69 296 PRO A C 1
ATOM 2383 O O . PRO A 1 296 ? 6.292 -8.280 -6.951 1.00 96.69 296 PRO A O 1
ATOM 2386 N N . ILE A 1 297 ? 8.216 -8.853 -6.011 1.00 97.12 297 ILE A N 1
ATOM 2387 C CA . ILE A 1 297 ? 8.873 -9.226 -7.276 1.00 97.12 297 ILE A CA 1
ATOM 2388 C C . ILE A 1 297 ? 8.518 -10.678 -7.630 1.00 97.12 297 ILE A C 1
ATOM 2390 O O . ILE A 1 297 ? 9.114 -11.628 -7.118 1.00 97.12 297 ILE A O 1
ATOM 2394 N N . VAL A 1 298 ? 7.535 -10.851 -8.514 1.00 96.12 298 VAL A N 1
ATOM 2395 C CA . VAL A 1 298 ? 6.964 -12.164 -8.871 1.00 96.12 298 VAL A CA 1
ATOM 2396 C C . VAL A 1 298 ? 7.574 -12.775 -10.135 1.00 96.12 298 VAL A C 1
ATOM 2398 O O . VAL A 1 298 ? 7.562 -13.995 -10.286 1.00 96.12 298 VAL A O 1
ATOM 2401 N N . VAL A 1 299 ? 8.176 -11.955 -11.002 1.00 96.19 299 VAL A N 1
ATOM 2402 C CA . VAL A 1 299 ? 8.990 -12.411 -12.142 1.00 96.19 299 VAL A CA 1
ATOM 2403 C C . VAL A 1 299 ? 10.333 -11.699 -12.110 1.00 96.19 299 VAL A C 1
ATOM 2405 O O . VAL A 1 299 ? 10.389 -10.481 -11.952 1.00 96.19 299 VAL A O 1
ATOM 2408 N N . ASN A 1 300 ? 11.420 -12.459 -12.255 1.00 96.00 300 ASN A N 1
ATOM 2409 C CA . ASN A 1 300 ? 12.772 -11.916 -12.294 1.00 96.00 300 ASN A CA 1
ATOM 2410 C C . ASN A 1 300 ? 13.703 -12.793 -13.145 1.00 96.00 300 ASN A C 1
ATOM 2412 O O . ASN A 1 300 ? 14.346 -13.709 -12.631 1.00 96.00 300 ASN A O 1
ATOM 2416 N N . LEU A 1 301 ? 13.788 -12.502 -14.446 1.00 94.50 301 LEU A N 1
ATOM 2417 C CA . LEU A 1 301 ? 14.665 -13.226 -15.371 1.00 94.50 301 LEU A CA 1
ATOM 2418 C C . LEU A 1 301 ? 16.105 -12.691 -15.404 1.00 94.50 301 LEU A C 1
ATOM 2420 O O . LEU A 1 301 ? 16.959 -13.319 -16.032 1.00 94.50 301 LEU A O 1
ATOM 2424 N N . TRP A 1 302 ? 16.422 -11.599 -14.690 1.00 91.94 302 TRP A N 1
ATOM 2425 C CA . TRP A 1 302 ? 17.801 -11.090 -14.592 1.00 91.94 302 TRP A CA 1
ATOM 2426 C C . TRP A 1 302 ? 18.765 -12.138 -14.047 1.00 91.94 302 TRP A C 1
ATOM 2428 O O . TRP A 1 302 ? 19.906 -12.216 -14.489 1.00 91.94 302 TRP A O 1
ATOM 2438 N N . LYS A 1 303 ? 18.291 -12.983 -13.127 1.00 83.56 303 LYS A N 1
ATOM 2439 C CA . LYS A 1 303 ? 19.076 -14.046 -12.483 1.00 83.56 303 LYS A CA 1
ATOM 2440 C C . LYS A 1 303 ? 19.646 -15.078 -13.455 1.00 83.56 303 LYS A C 1
ATOM 2442 O O . LYS A 1 303 ? 20.607 -15.760 -13.118 1.00 83.56 303 LYS A O 1
ATOM 2447 N N . ASN A 1 304 ? 19.059 -15.185 -14.644 1.00 86.00 304 ASN A N 1
ATOM 2448 C CA . ASN A 1 304 ? 19.446 -16.161 -15.658 1.00 86.00 304 ASN A CA 1
ATOM 2449 C C . ASN A 1 304 ? 20.442 -15.585 -16.673 1.00 86.00 304 ASN A C 1
ATOM 2451 O O . ASN A 1 304 ? 20.834 -16.285 -17.605 1.00 86.00 304 ASN A O 1
ATOM 2455 N N . LEU A 1 305 ? 20.834 -14.315 -16.524 1.00 87.88 305 LEU A N 1
ATOM 2456 C CA . LEU A 1 305 ? 21.716 -13.620 -17.450 1.00 87.88 305 LEU A CA 1
ATOM 2457 C C . LEU A 1 305 ? 23.002 -13.174 -16.759 1.00 87.88 305 LEU A C 1
ATOM 2459 O O . LEU A 1 305 ? 22.981 -12.552 -15.702 1.00 87.88 305 LEU A O 1
ATOM 2463 N N . SER A 1 306 ? 24.132 -13.414 -17.420 1.00 88.00 306 SER A N 1
ATOM 2464 C CA . SER A 1 306 ? 25.408 -12.764 -17.102 1.00 88.00 306 SER A CA 1
ATOM 2465 C C . SER A 1 306 ? 25.585 -11.443 -17.855 1.00 88.00 306 SER A C 1
ATOM 2467 O O . SER A 1 306 ? 26.350 -10.576 -17.435 1.00 88.00 306 SER A O 1
ATOM 2469 N N . THR A 1 307 ? 24.908 -11.273 -18.992 1.00 92.81 307 THR A N 1
ATOM 2470 C CA . THR A 1 307 ? 24.981 -10.078 -19.838 1.00 92.81 307 THR A CA 1
ATOM 2471 C C . THR A 1 307 ? 23.670 -9.901 -20.600 1.00 92.81 307 THR A C 1
ATOM 2473 O O . THR A 1 307 ? 23.088 -10.867 -21.091 1.00 92.81 307 THR A O 1
ATOM 2476 N N . PHE A 1 308 ? 23.195 -8.662 -20.683 1.00 95.44 308 PHE A N 1
ATOM 2477 C CA . PHE A 1 308 ? 22.009 -8.287 -21.446 1.00 95.44 308 PHE A CA 1
ATOM 2478 C C . PHE A 1 308 ? 22.327 -8.171 -22.950 1.00 95.44 308 PHE A C 1
ATOM 2480 O O . PHE A 1 308 ? 23.433 -7.734 -23.288 1.00 95.44 308 PHE A O 1
ATOM 2487 N N . PRO A 1 309 ? 21.396 -8.523 -23.860 1.00 95.44 309 PRO A N 1
ATOM 2488 C CA . PRO A 1 309 ? 21.614 -8.404 -25.303 1.00 95.44 309 PRO A CA 1
ATOM 2489 C C . PRO A 1 309 ? 22.015 -6.990 -25.738 1.00 95.44 309 PRO A C 1
ATOM 2491 O O . PRO A 1 309 ? 21.508 -6.006 -25.203 1.00 95.44 309 PRO A O 1
ATOM 2494 N N . ASP A 1 310 ? 22.866 -6.880 -26.761 1.00 97.12 310 ASP A N 1
ATOM 2495 C CA . ASP A 1 310 ? 23.334 -5.581 -27.276 1.00 97.12 310 ASP A CA 1
ATOM 2496 C C . ASP A 1 310 ? 22.214 -4.720 -27.868 1.00 97.12 310 ASP A C 1
ATOM 2498 O O . ASP A 1 310 ? 22.337 -3.496 -27.942 1.00 97.12 310 ASP A O 1
ATOM 2502 N N . LEU A 1 311 ? 21.119 -5.353 -28.289 1.00 97.94 311 LEU A N 1
ATOM 2503 C CA . LEU A 1 311 ? 19.900 -4.701 -28.735 1.00 97.94 311 LEU A CA 1
ATOM 2504 C C . LEU A 1 311 ? 18.693 -5.541 -28.318 1.00 97.94 311 LEU A C 1
ATOM 2506 O O . LEU A 1 311 ? 18.645 -6.741 -28.591 1.00 97.94 311 LEU A O 1
ATOM 2510 N N . ALA A 1 312 ? 17.696 -4.902 -27.714 1.00 98.00 312 ALA A N 1
ATOM 2511 C CA . ALA A 1 312 ? 16.419 -5.534 -27.407 1.00 98.00 312 ALA A CA 1
ATOM 2512 C C . ALA A 1 312 ? 15.246 -4.574 -27.620 1.00 98.00 312 ALA A C 1
ATOM 2514 O O . ALA A 1 312 ? 15.358 -3.367 -27.378 1.00 98.00 312 ALA A O 1
ATOM 2515 N N . ALA A 1 313 ? 14.114 -5.124 -28.061 1.00 98.44 313 ALA A N 1
ATOM 2516 C CA . ALA A 1 313 ? 12.830 -4.440 -28.004 1.00 98.44 313 ALA A CA 1
ATOM 2517 C C . ALA A 1 313 ? 12.280 -4.551 -26.579 1.00 98.44 313 ALA A C 1
ATOM 2519 O O . ALA A 1 313 ? 12.239 -5.640 -26.004 1.00 98.44 313 ALA A O 1
ATOM 2520 N N . CYS A 1 314 ? 11.871 -3.424 -26.013 1.00 98.44 314 CYS A N 1
ATOM 2521 C CA . CYS A 1 314 ? 11.459 -3.314 -24.627 1.00 98.44 314 CYS A CA 1
ATOM 2522 C C . CYS A 1 314 ? 10.075 -2.686 -24.522 1.00 98.44 314 CYS A C 1
ATOM 2524 O O . CYS A 1 314 ? 9.730 -1.754 -25.251 1.00 98.44 314 CYS A O 1
ATOM 2526 N N . ARG A 1 315 ? 9.293 -3.178 -23.566 1.00 98.44 315 ARG A N 1
ATOM 2527 C CA . ARG A 1 315 ? 7.986 -2.615 -23.234 1.00 98.44 315 ARG A CA 1
ATOM 2528 C C . ARG A 1 315 ? 7.797 -2.627 -21.730 1.00 98.44 315 ARG A C 1
ATOM 2530 O O . ARG A 1 315 ? 8.021 -3.647 -21.090 1.00 98.44 315 ARG A O 1
ATOM 2537 N N . ILE A 1 316 ? 7.364 -1.507 -21.173 1.00 98.62 316 ILE A N 1
ATOM 2538 C CA . ILE A 1 316 ? 6.943 -1.409 -19.777 1.00 98.62 316 ILE A CA 1
ATOM 2539 C C . ILE A 1 316 ? 5.434 -1.209 -19.760 1.00 98.62 316 ILE A C 1
ATOM 2541 O O . ILE A 1 316 ? 4.912 -0.336 -20.453 1.00 98.62 316 ILE A O 1
ATOM 2545 N N . ILE A 1 317 ? 4.744 -2.032 -18.978 1.00 98.56 317 ILE A N 1
ATOM 2546 C CA . ILE A 1 317 ? 3.319 -1.913 -18.688 1.00 98.56 317 ILE A CA 1
ATOM 2547 C C . ILE A 1 317 ? 3.182 -1.602 -17.203 1.00 98.56 317 ILE A C 1
ATOM 2549 O O . ILE A 1 317 ? 3.712 -2.331 -16.368 1.00 98.56 317 ILE A O 1
ATOM 2553 N N . VAL A 1 318 ? 2.485 -0.520 -16.886 1.00 98.38 318 VAL A N 1
ATOM 2554 C CA . VAL A 1 318 ? 2.099 -0.162 -15.523 1.00 98.38 318 VAL A CA 1
ATOM 2555 C C . VAL A 1 318 ? 0.586 -0.264 -15.416 1.00 98.38 318 VAL A C 1
ATOM 2557 O O . VAL A 1 318 ? -0.120 0.174 -16.325 1.00 98.38 318 VAL A O 1
ATOM 2560 N N . GLU A 1 319 ? 0.104 -0.822 -14.313 1.00 97.88 319 GLU A N 1
ATOM 2561 C CA . GLU A 1 319 ? -1.316 -1.054 -14.038 1.00 97.88 319 GLU A CA 1
ATOM 2562 C C . GLU A 1 319 ? -1.669 -0.501 -12.653 1.00 97.88 319 GLU A C 1
ATOM 2564 O O . GLU A 1 319 ? -0.857 -0.589 -11.726 1.00 97.88 319 GLU A O 1
ATOM 2569 N N . ASP A 1 320 ? -2.870 0.054 -12.496 1.00 95.69 320 ASP A N 1
ATOM 2570 C CA . ASP A 1 320 ? -3.435 0.405 -11.188 1.00 95.69 320 ASP A CA 1
ATOM 2571 C C . ASP A 1 320 ? -4.483 -0.618 -10.711 1.00 95.69 320 ASP A C 1
ATOM 2573 O O . ASP A 1 320 ? -4.836 -1.564 -11.420 1.00 95.69 320 ASP A O 1
ATOM 2577 N N . ASP A 1 321 ? -4.985 -0.452 -9.485 1.00 95.00 321 ASP A N 1
ATOM 2578 C CA . ASP A 1 321 ? -6.009 -1.342 -8.918 1.00 95.00 321 ASP A CA 1
ATOM 2579 C C . ASP A 1 321 ? -7.376 -1.247 -9.616 1.00 95.00 321 ASP A C 1
ATOM 2581 O O . ASP A 1 321 ? -8.208 -2.149 -9.487 1.00 95.00 321 ASP A O 1
ATOM 2585 N N . TRP A 1 322 ? -7.595 -0.189 -10.397 1.00 94.62 322 TRP A N 1
ATOM 2586 C CA . TRP A 1 322 ? -8.860 0.161 -11.045 1.00 94.62 322 TRP A CA 1
ATOM 2587 C C . TRP A 1 322 ? -8.924 -0.258 -12.516 1.00 94.62 322 TRP A C 1
ATOM 2589 O O . TRP A 1 322 ? -9.920 0.000 -13.189 1.00 94.62 322 TRP A O 1
ATOM 2599 N N . GLY A 1 323 ? -7.893 -0.953 -13.003 1.00 93.12 323 GLY A N 1
ATOM 2600 C CA . GLY A 1 323 ? -7.825 -1.485 -14.361 1.00 93.12 323 GLY A CA 1
ATOM 2601 C C . GLY A 1 323 ? -7.311 -0.490 -15.401 1.00 93.12 323 GLY A C 1
ATOM 2602 O O . GLY A 1 323 ? -7.346 -0.800 -16.593 1.00 93.12 323 GLY A O 1
ATOM 2603 N N . ASN A 1 324 ? -6.813 0.681 -14.991 1.00 95.38 324 ASN A N 1
ATOM 2604 C CA . ASN A 1 324 ? -6.122 1.575 -15.910 1.00 95.38 324 ASN A CA 1
ATOM 2605 C C . ASN A 1 324 ? -4.725 1.034 -16.209 1.00 95.38 324 ASN A C 1
ATOM 2607 O O . ASN A 1 324 ? -4.019 0.540 -15.328 1.00 95.38 324 ASN A O 1
ATOM 2611 N N . VAL A 1 325 ? -4.308 1.186 -17.465 1.00 97.25 325 VAL A N 1
ATOM 2612 C CA . VAL A 1 325 ? -3.031 0.671 -17.959 1.00 97.25 325 VAL A CA 1
ATOM 2613 C C . VAL A 1 325 ? -2.279 1.764 -18.704 1.00 97.25 325 VAL A C 1
ATOM 2615 O O . VAL A 1 325 ? -2.841 2.467 -19.547 1.00 97.25 325 VAL A O 1
ATOM 2618 N N . LYS A 1 326 ? -0.977 1.882 -18.433 1.00 97.19 326 LYS A N 1
ATOM 2619 C CA . LYS A 1 326 ? -0.050 2.719 -19.194 1.00 97.19 326 LYS A CA 1
ATOM 2620 C C . LYS A 1 326 ? 1.055 1.854 -19.779 1.00 97.19 326 LYS A C 1
ATOM 2622 O O . LYS A 1 326 ? 1.758 1.156 -19.056 1.00 97.19 326 LYS A O 1
ATOM 2627 N N . THR A 1 327 ? 1.232 1.936 -21.091 1.00 97.69 327 THR A N 1
ATOM 2628 C CA . THR A 1 327 ? 2.296 1.232 -21.810 1.00 97.69 327 THR A CA 1
ATOM 2629 C C . THR A 1 327 ? 3.311 2.227 -22.350 1.00 97.69 327 THR A C 1
ATOM 2631 O O . THR A 1 327 ? 2.932 3.304 -22.811 1.00 97.69 327 THR A O 1
ATOM 2634 N N . TRP A 1 328 ? 4.586 1.854 -22.304 1.00 98.12 328 TRP A N 1
ATOM 2635 C CA . TRP A 1 328 ? 5.675 2.571 -22.954 1.00 98.12 328 TRP A CA 1
ATOM 2636 C C . TRP A 1 328 ? 6.582 1.583 -23.688 1.00 98.12 328 TRP A C 1
ATOM 2638 O O . TRP A 1 328 ? 7.106 0.646 -23.079 1.00 98.12 328 TRP A O 1
ATOM 2648 N N . ASN A 1 329 ? 6.755 1.790 -24.994 1.00 98.38 329 ASN A N 1
ATOM 2649 C CA . ASN A 1 329 ? 7.614 0.968 -25.842 1.00 98.38 329 ASN A CA 1
ATOM 2650 C C . ASN A 1 329 ? 8.907 1.715 -26.175 1.00 98.38 329 ASN A C 1
ATOM 2652 O O . ASN A 1 329 ? 8.891 2.913 -26.461 1.00 98.38 329 ASN A O 1
ATOM 2656 N N . PHE A 1 330 ? 10.032 1.007 -26.166 1.00 98.25 330 PHE A N 1
ATOM 2657 C CA . PHE A 1 330 ? 11.347 1.558 -26.490 1.00 98.25 330 PHE A CA 1
ATOM 2658 C C . PHE A 1 330 ? 12.319 0.445 -26.901 1.00 98.25 330 PHE A C 1
ATOM 2660 O O . PHE A 1 330 ? 12.006 -0.742 -26.849 1.00 98.25 330 PHE A O 1
ATOM 2667 N N . LYS A 1 331 ? 13.519 0.823 -27.333 1.00 98.31 331 LYS A N 1
ATOM 2668 C CA . LYS A 1 331 ? 14.634 -0.098 -27.576 1.00 98.31 331 LYS A CA 1
ATOM 2669 C C . LYS A 1 331 ? 15.749 0.183 -26.583 1.00 98.31 331 LYS A C 1
ATOM 2671 O O . LYS A 1 331 ? 16.052 1.347 -26.329 1.00 98.31 331 LYS A O 1
ATOM 2676 N N . LEU A 1 332 ? 16.384 -0.867 -26.077 1.00 97.69 332 LEU A N 1
ATOM 2677 C CA . LEU A 1 332 ? 17.645 -0.767 -25.343 1.00 97.69 332 LEU A CA 1
ATOM 2678 C C . LEU A 1 332 ? 18.793 -1.159 -26.253 1.00 97.69 332 LEU A C 1
ATOM 2680 O O . LEU A 1 332 ? 18.729 -2.213 -26.881 1.00 97.69 332 LEU A O 1
ATOM 2684 N N . ARG A 1 333 ? 19.837 -0.330 -26.307 1.00 97.75 333 ARG A N 1
ATOM 2685 C CA . ARG A 1 333 ? 21.039 -0.588 -27.100 1.00 97.75 333 ARG A CA 1
ATOM 2686 C C . ARG A 1 333 ? 22.312 -0.364 -26.284 1.00 97.75 333 ARG A C 1
ATOM 2688 O O . ARG A 1 333 ? 22.462 0.677 -25.647 1.00 97.75 333 ARG A O 1
ATOM 2695 N N . ARG A 1 334 ? 23.251 -1.308 -26.340 1.00 97.25 334 ARG A N 1
ATOM 2696 C CA . ARG A 1 334 ? 24.580 -1.144 -25.739 1.00 97.25 334 ARG A CA 1
ATOM 2697 C C . ARG A 1 334 ? 25.361 -0.069 -26.502 1.00 97.25 334 ARG A C 1
ATOM 2699 O O . ARG A 1 334 ? 25.317 -0.055 -27.737 1.00 97.25 334 ARG A O 1
ATOM 2706 N N . LYS A 1 335 ? 26.000 0.855 -25.776 1.00 93.19 335 LYS A N 1
ATOM 2707 C CA . LYS A 1 335 ? 26.891 1.862 -26.382 1.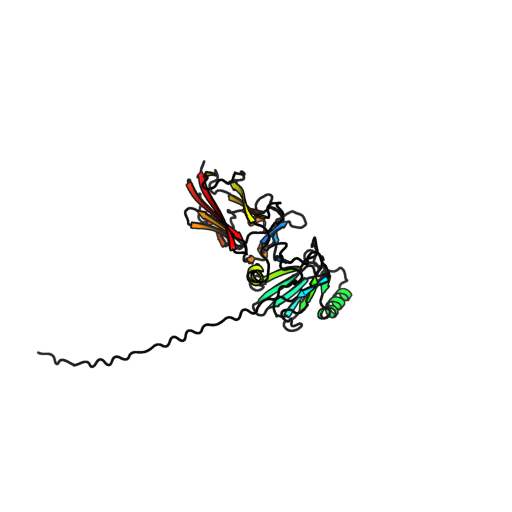00 93.19 335 LYS A CA 1
ATOM 2708 C C . LYS A 1 335 ? 28.156 1.235 -26.946 1.00 93.19 335 LYS A C 1
ATOM 2710 O O . LYS A 1 335 ? 28.686 0.310 -26.292 1.00 93.19 335 LYS A O 1
#

pLDDT: mean 90.3, std 15.2, range [38.31, 98.81]

Radius of gyration: 26.43 Å; Cα contacts (8 Å, |Δi|>4): 823; chains: 1; bounding box: 52×98×79 Å

Solvent-accessible surface area (backbone atoms only — not comparable to full-atom values): 18177 Å² total; per-residue (Å²): 141,84,85,84,84,81,85,79,85,83,82,84,82,81,82,80,81,81,79,80,80,78,78,79,79,76,78,72,77,83,71,37,68,41,49,78,78,38,48,40,66,78,40,38,36,58,22,52,28,59,42,96,86,64,83,47,32,16,41,34,66,21,30,29,35,32,33,86,66,42,59,69,41,66,28,27,31,38,56,48,35,20,46,35,37,37,36,37,58,32,70,63,44,6,22,28,44,32,34,38,29,92,88,47,38,29,42,38,43,27,14,27,67,40,71,26,78,90,53,44,66,64,52,50,54,49,30,71,74,66,39,80,85,42,67,42,81,49,75,48,57,88,71,76,41,70,40,51,54,60,38,69,55,26,20,24,11,46,29,44,65,47,91,57,31,27,38,38,35,31,30,31,36,65,86,78,43,25,29,29,34,46,58,83,76,45,43,93,76,41,52,79,70,89,44,45,77,42,83,76,40,40,28,42,73,80,45,77,49,84,88,48,84,72,32,78,46,68,39,80,59,54,64,65,43,40,33,39,29,49,34,24,29,27,96,85,66,51,58,57,30,45,53,32,33,42,40,34,28,49,70,86,39,86,34,29,26,40,39,45,60,41,38,37,58,89,41,36,69,47,24,57,60,46,40,33,92,84,44,34,70,71,37,46,25,39,41,72,58,51,93,64,80,49,58,35,32,77,39,62,52,65,84,80,48,89,56,57,70,61,64,41,50,33,37,40,40,37,32,40,91,83,73,52,74,44,75,50,42,33,31,44,33,56,114

Mean predicted aligned error: 7.36 Å